Protein AF-A0A5B0C2S8-F1 (afdb_monomer_lite)

pLDDT: mean 88.07, std 8.41, range [44.91, 98.0]

Secondary structure (DSSP, 8-state):
----S---SSPPP--TT----EEE-TTSBEEEE-HHHHHHHTS-HHHHTTSBGGGG--TTS-HHHHHHHHHHHHTTPPP--HHHHHHHHHHHHHHHHT-TTS---HHHHHHH-S--THHHHHHHHHHHHHHHHHHHHHHHHHHHHHHHHHHHHHHHHHHHHHHHHHHHHHHHHHHHHHHHHHHHHHHHHHHHHHHHHHHHHHHHHHHHHHHHHHHHHHHHHHHHHHHHHHHHHHHHHHHHHHHHHHHHHHHHHHHHHHHHHHHHHHHHHHHHTGGGGHHHHHHHHHHHHHHHHHHHHHHHHHHHHHHHHHHHHHHHHHHHHHHHHHHHHHHHHHHHHHHHHHHHHHHHHHHHHHHHHHHHHHHHHT-

Sequence (367 aa):
MRLNLPVTAVEQTFGEQQRLISATDVNSHITYCNAEFAAMSGFTQAELIGSPHNLVRHPDMPPAVFELMWSYLKAGHSWMGAWAQQRLGRQLEQIVQHTPNTFSDPISALTYSDALGPAAQLEMILISEDARLKTALTRLSDLASQMAEAAADSSVLSSNTESALLEQRAETDMTAAAMTEMAASIAEVAVHVQQTAGEAHTANTLAEQGSEVAGTSREAIQLLAGTVTQINQAVGNLAGQTQEIRVAASMIQAIADQTNLLALNAAIEAARAGEQGRGFAVVADEVRALAGKTRESTQQIQGIIQNLRAAASQEQSHVAEEVSQQINNVAATVQKTAGNANAAVTRGRELESISSGLRALVERFNR

Foldseek 3Di:
DDQLDDPDPDDDDDDPPDDWDWDADLVQQTQDTDPSNCVVLVHDRVVRGRDGNCNSDHPPPDPVQVVVCSVQVNVVHHDDPPVRVVSVLVVLVVVLVVPVPFQQDQVVLVVVDPDHHSVSSVSRRVVRVVVVVVVVVVVVVVVVVVVVVVVVVVVVVVVVVVVVVVVVVVVVVVVVVVVVVVLVVLVVLLVVLVVLLVVLVVLLVVLVVLLVVLVVLLVVLVVLLVVLVVLVVVLVVLLVVLVVLLVVLVVQLVVLVVQLVVLVVQLVVLVVVPPVSVVSNVVSVVSNVVSVVSNVVSVVSNVVSVVVNVVSVVVSVVCSVVSVVVSVVSNVVSVVSNVVSVVSNVVSVVSNVVSVVSNVVSVVVVD

Radius of gyration: 85.11 Å; chains: 1; bounding box: 140×43×230 Å

Structure (mmCIF, N/CA/C/O backbon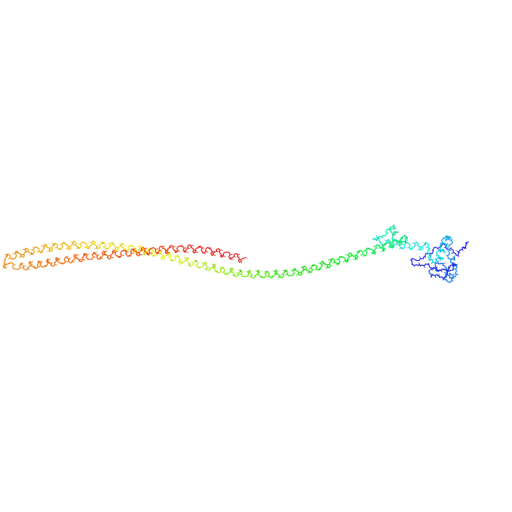e):
data_AF-A0A5B0C2S8-F1
#
_entry.id   AF-A0A5B0C2S8-F1
#
loop_
_atom_site.group_PDB
_atom_site.id
_atom_site.type_symbol
_atom_site.label_atom_id
_atom_site.label_alt_id
_atom_site.label_comp_id
_atom_site.label_asym_id
_atom_site.label_entity_id
_atom_site.label_seq_id
_atom_site.pdbx_PDB_ins_code
_atom_site.Cartn_x
_atom_site.Cartn_y
_atom_site.Cartn_z
_atom_site.occupancy
_atom_site.B_iso_or_equiv
_atom_site.auth_seq_id
_atom_site.auth_comp_id
_atom_site.auth_asym_id
_atom_site.auth_atom_id
_atom_site.pdbx_PDB_model_num
ATOM 1 N N . MET A 1 1 ? 72.442 22.105 -123.020 1.00 44.91 1 MET A N 1
ATOM 2 C CA . MET A 1 1 ? 71.388 21.510 -122.170 1.00 44.91 1 MET A CA 1
ATOM 3 C C . MET A 1 1 ? 70.605 20.548 -123.058 1.00 44.91 1 MET A C 1
ATOM 5 O O . MET A 1 1 ? 70.180 20.982 -124.120 1.00 44.91 1 MET A O 1
ATOM 9 N N . ARG A 1 2 ? 70.542 19.243 -122.742 1.00 46.91 2 ARG A N 1
ATOM 10 C CA . ARG A 1 2 ? 69.755 18.286 -123.548 1.00 46.91 2 ARG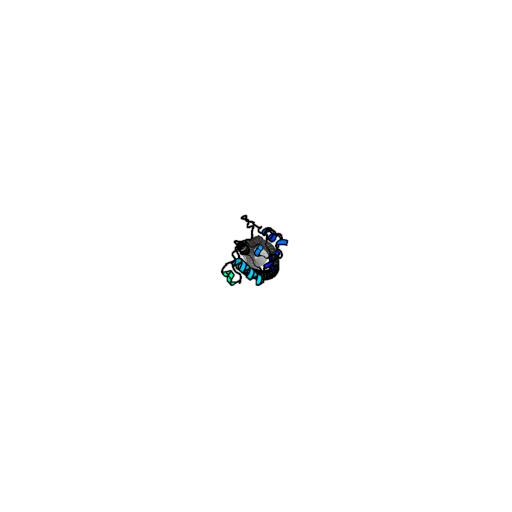 A CA 1
ATOM 11 C C . ARG A 1 2 ? 68.270 18.611 -123.350 1.00 46.91 2 ARG A C 1
ATOM 13 O O . ARG A 1 2 ? 67.818 18.666 -122.212 1.00 46.91 2 ARG A O 1
ATOM 20 N N . LEU A 1 3 ? 67.561 18.885 -124.443 1.00 45.12 3 LEU A N 1
ATOM 21 C CA . LEU A 1 3 ? 66.105 19.019 -124.466 1.00 45.12 3 LEU A CA 1
ATOM 22 C C . LEU A 1 3 ? 65.518 17.609 -124.407 1.00 45.12 3 LEU A C 1
ATOM 24 O O . LEU A 1 3 ? 65.568 16.881 -125.396 1.00 45.12 3 LEU A O 1
ATOM 28 N N . ASN A 1 4 ? 65.017 17.214 -123.240 1.00 57.50 4 ASN A N 1
ATOM 29 C CA . ASN A 1 4 ? 64.292 15.959 -123.088 1.00 57.50 4 ASN A CA 1
ATOM 30 C C . ASN A 1 4 ? 62.879 16.176 -123.647 1.00 57.50 4 ASN A C 1
ATOM 32 O O . ASN A 1 4 ? 62.027 16.765 -122.988 1.00 57.50 4 ASN A O 1
ATOM 36 N N . LEU A 1 5 ? 62.678 15.791 -124.908 1.00 56.06 5 LEU A N 1
ATOM 37 C CA . LEU A 1 5 ? 61.376 15.754 -125.572 1.00 56.06 5 LEU A CA 1
ATOM 38 C C . LEU A 1 5 ? 60.855 14.307 -125.560 1.00 56.06 5 LEU A C 1
ATOM 40 O O . LEU A 1 5 ? 61.665 13.391 -125.705 1.00 56.06 5 LEU A O 1
ATOM 44 N N . PRO A 1 6 ? 59.535 14.087 -125.448 1.00 56.56 6 PRO A N 1
ATOM 45 C CA . PRO A 1 6 ? 58.478 15.094 -125.496 1.00 56.56 6 PRO A CA 1
ATOM 46 C C . PRO A 1 6 ? 58.133 15.656 -124.109 1.00 56.56 6 PRO A C 1
ATOM 48 O O . PRO A 1 6 ? 57.807 14.915 -123.189 1.00 56.56 6 PRO A O 1
ATOM 51 N N . VAL A 1 7 ? 58.121 16.984 -123.983 1.00 61.84 7 VAL A N 1
ATOM 52 C CA . VAL A 1 7 ? 57.371 17.639 -122.905 1.00 61.84 7 VAL A CA 1
ATOM 53 C C . VAL A 1 7 ? 55.937 17.769 -123.393 1.00 61.84 7 VAL A C 1
ATOM 55 O O . VAL A 1 7 ? 55.649 18.555 -124.295 1.00 61.84 7 VAL A O 1
ATOM 58 N N . THR A 1 8 ? 55.035 16.962 -122.847 1.00 62.62 8 THR A N 1
ATOM 59 C CA . THR A 1 8 ? 53.605 17.107 -123.111 1.00 62.62 8 THR A CA 1
ATOM 60 C C . THR A 1 8 ? 53.060 18.220 -122.223 1.00 62.62 8 THR A C 1
ATOM 62 O O . THR A 1 8 ? 53.217 18.152 -121.010 1.00 62.62 8 THR A O 1
ATOM 65 N N . ALA A 1 9 ? 52.366 19.214 -122.782 1.00 62.12 9 ALA A N 1
ATOM 66 C CA . ALA A 1 9 ? 51.692 20.266 -122.003 1.00 62.12 9 ALA A CA 1
ATOM 67 C C . ALA A 1 9 ? 50.441 19.761 -121.237 1.00 62.12 9 ALA A C 1
ATOM 69 O O . ALA A 1 9 ? 49.551 20.538 -120.905 1.00 62.12 9 ALA A O 1
ATOM 70 N N . VAL A 1 10 ? 50.351 18.449 -121.002 1.00 66.50 10 VAL A N 1
ATOM 71 C CA . VAL A 1 10 ? 49.273 17.775 -120.281 1.00 66.50 10 VAL A CA 1
ATOM 72 C C . VAL A 1 10 ? 49.823 17.377 -118.919 1.00 66.50 10 VAL A C 1
ATOM 74 O O . VAL A 1 10 ? 50.754 16.577 -118.837 1.00 66.50 10 VAL A O 1
ATOM 77 N N . GLU A 1 11 ? 49.255 17.947 -117.859 1.00 72.19 11 GLU A N 1
ATOM 78 C CA . GLU A 1 11 ? 49.584 17.575 -116.486 1.00 72.19 11 GLU A CA 1
ATOM 79 C C . GLU A 1 11 ? 49.135 16.132 -116.220 1.00 72.19 11 GLU A C 1
ATOM 81 O O . GLU A 1 11 ? 47.966 15.790 -116.401 1.00 72.19 11 GLU A O 1
ATOM 86 N N . GLN A 1 12 ? 50.066 15.280 -115.786 1.00 71.44 12 GLN A N 1
ATOM 87 C CA . GLN A 1 12 ? 49.740 13.954 -115.273 1.00 71.44 12 GLN A CA 1
ATOM 88 C C . GLN A 1 12 ? 49.789 13.971 -113.749 1.00 71.44 12 GLN A C 1
ATOM 90 O O . GLN A 1 12 ? 50.836 14.193 -113.140 1.00 71.44 12 GLN A O 1
ATOM 95 N N . THR A 1 13 ? 48.644 13.708 -113.133 1.00 71.25 13 THR A N 1
ATOM 96 C CA . THR A 1 13 ? 48.517 13.572 -111.683 1.00 71.25 13 THR A CA 1
ATOM 97 C C . THR A 1 13 ? 48.633 12.109 -111.277 1.00 71.25 13 THR A C 1
ATOM 99 O O . THR A 1 13 ? 48.127 11.229 -111.970 1.00 71.25 13 THR A O 1
ATOM 102 N N . PHE A 1 14 ? 49.216 11.852 -110.113 1.00 75.38 14 PHE A N 1
ATOM 103 C CA . PHE A 1 14 ? 49.280 10.525 -109.506 1.00 75.38 14 PHE A CA 1
ATOM 104 C C . PHE A 1 14 ? 48.546 10.525 -108.164 1.00 75.38 14 PHE A C 1
ATOM 106 O O . PHE A 1 14 ? 48.438 11.553 -107.494 1.00 75.38 14 PHE A O 1
ATOM 113 N N . GLY A 1 15 ? 48.000 9.372 -107.785 1.00 73.56 15 GLY A N 1
ATOM 114 C CA . GLY A 1 15 ? 47.113 9.249 -106.631 1.00 73.56 15 GLY A CA 1
ATOM 115 C C . GLY A 1 15 ? 47.795 9.554 -105.293 1.00 73.56 15 GLY A C 1
ATOM 116 O O . GLY A 1 15 ? 49.000 9.361 -105.112 1.00 73.56 15 GLY A O 1
ATOM 117 N N . GLU A 1 16 ? 46.996 9.931 -104.293 1.00 65.69 16 GLU A N 1
ATOM 118 C CA . GLU A 1 16 ? 47.454 10.233 -102.928 1.00 65.69 16 GLU A CA 1
ATOM 119 C C . GLU A 1 16 ? 48.056 9.038 -102.163 1.00 65.69 16 GLU A C 1
ATOM 121 O O . GLU A 1 16 ? 48.476 9.180 -101.017 1.00 65.69 16 GLU A O 1
ATOM 126 N N . GLN A 1 17 ? 48.183 7.861 -102.766 1.00 71.56 17 GLN A N 1
ATOM 127 C CA . GLN A 1 17 ? 48.923 6.736 -102.181 1.00 71.56 17 GLN A CA 1
ATOM 128 C C . GLN A 1 17 ? 50.079 6.255 -103.060 1.00 71.56 17 GLN A C 1
ATOM 130 O O . GLN A 1 17 ? 50.938 5.518 -102.585 1.00 71.56 17 GLN A O 1
ATOM 135 N N . GLN A 1 18 ? 50.178 6.744 -104.298 1.00 79.88 18 GLN A N 1
ATOM 136 C CA . GLN A 1 18 ? 51.284 6.405 -105.183 1.00 79.88 18 GLN A CA 1
ATOM 137 C C . GLN A 1 18 ? 52.580 7.065 -104.689 1.00 79.88 18 GLN A C 1
ATOM 139 O O . GLN A 1 18 ? 52.600 8.204 -104.192 1.00 79.88 18 GLN A O 1
ATOM 144 N N . ARG A 1 19 ? 53.669 6.301 -104.776 1.00 76.56 19 ARG A N 1
ATOM 145 C CA . ARG A 1 19 ? 55.032 6.713 -104.434 1.00 76.56 19 ARG A CA 1
ATOM 146 C C . ARG A 1 19 ? 55.871 6.547 -105.685 1.00 76.56 19 ARG A C 1
ATOM 148 O O . ARG A 1 19 ? 55.812 5.499 -106.305 1.00 76.56 19 ARG A O 1
ATOM 155 N N . LEU A 1 20 ? 56.626 7.568 -106.061 1.00 84.44 20 LEU A N 1
ATOM 156 C CA . LEU A 1 20 ? 57.520 7.505 -107.212 1.00 84.44 20 LEU A CA 1
ATOM 157 C C . LEU A 1 20 ? 58.930 7.324 -106.661 1.00 84.44 20 LEU A C 1
ATOM 159 O O . LEU A 1 20 ? 59.451 8.228 -106.010 1.00 84.44 20 LEU A O 1
ATOM 163 N N . ILE A 1 21 ? 59.497 6.134 -106.840 1.00 85.94 21 ILE A N 1
ATOM 164 C CA . ILE A 1 21 ? 60.774 5.743 -106.247 1.00 85.94 21 ILE A CA 1
ATOM 165 C C . ILE A 1 21 ? 61.713 5.291 -107.356 1.00 85.94 21 ILE A C 1
ATOM 167 O O . ILE A 1 21 ? 61.406 4.378 -108.121 1.00 85.94 21 ILE A O 1
ATOM 171 N N . SER A 1 22 ? 62.898 5.8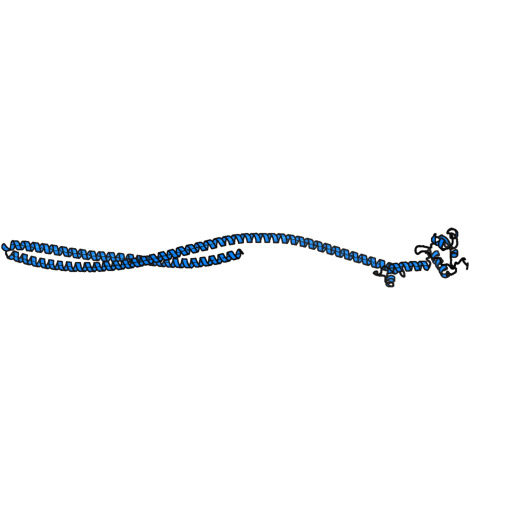89 -107.377 1.00 88.06 22 SER A N 1
ATOM 172 C CA . SER A 1 22 ? 64.034 5.431 -108.165 1.00 88.06 22 SER A CA 1
ATOM 173 C C . SER A 1 22 ? 65.291 5.414 -107.304 1.00 88.06 22 SER A C 1
ATOM 175 O O . SER A 1 22 ? 65.494 6.318 -106.495 1.00 88.06 22 SER A O 1
ATOM 177 N N . ALA A 1 23 ? 66.147 4.419 -107.502 1.00 87.12 23 ALA A N 1
ATOM 178 C CA . ALA A 1 23 ? 67.495 4.376 -106.954 1.00 87.12 23 ALA A CA 1
ATOM 179 C C . ALA A 1 23 ? 68.507 4.523 -108.090 1.00 87.12 23 ALA A C 1
ATOM 181 O O . ALA A 1 23 ? 68.276 4.046 -109.202 1.00 87.12 23 ALA A O 1
ATOM 182 N N . THR A 1 24 ? 69.627 5.177 -107.808 1.00 87.31 24 THR A N 1
ATOM 183 C CA . THR A 1 24 ? 70.704 5.416 -108.771 1.00 87.31 24 THR A CA 1
ATOM 184 C C . THR A 1 24 ? 72.054 5.048 -108.176 1.00 87.31 24 THR A C 1
ATOM 186 O O . THR A 1 24 ? 72.224 5.081 -106.958 1.00 87.31 24 THR A O 1
ATOM 189 N N . ASP A 1 25 ? 73.037 4.766 -109.025 1.00 84.50 25 ASP A N 1
ATOM 190 C CA . ASP A 1 25 ? 74.442 4.744 -108.627 1.00 84.50 25 ASP A CA 1
ATOM 191 C C . ASP A 1 25 ? 75.016 6.173 -108.466 1.00 84.50 25 ASP A C 1
ATOM 193 O O . ASP A 1 25 ? 74.378 7.179 -108.793 1.00 84.50 25 ASP A O 1
ATOM 197 N N . VAL A 1 26 ? 76.252 6.278 -107.967 1.00 82.31 26 VAL A N 1
ATOM 198 C CA . VAL A 1 26 ? 76.955 7.567 -107.775 1.00 82.31 26 VAL A CA 1
ATOM 199 C C . VAL A 1 26 ? 77.298 8.288 -109.089 1.00 82.31 26 VAL A C 1
ATOM 201 O O . VAL A 1 26 ? 77.636 9.476 -109.072 1.00 82.31 26 VAL A O 1
ATOM 204 N N . ASN A 1 27 ? 77.194 7.581 -110.219 1.00 82.56 27 ASN A N 1
ATOM 205 C CA . ASN A 1 27 ? 77.466 8.059 -111.572 1.00 82.56 27 ASN A CA 1
ATOM 206 C C . ASN A 1 27 ? 76.188 8.451 -112.329 1.00 82.56 27 ASN A C 1
ATOM 208 O O . ASN A 1 27 ? 76.258 8.750 -113.520 1.00 82.56 27 ASN A O 1
ATOM 212 N N . SER A 1 28 ? 75.047 8.522 -111.637 1.00 82.88 28 SER A N 1
ATOM 213 C CA . SER A 1 28 ? 73.741 8.922 -112.164 1.00 82.88 28 SER A CA 1
ATOM 214 C C . SER A 1 28 ? 72.936 7.845 -112.893 1.00 82.88 28 SER A C 1
ATOM 216 O O . SER A 1 28 ? 71.852 8.161 -113.373 1.00 82.88 28 SER A O 1
ATOM 218 N N . HIS A 1 29 ? 73.368 6.586 -112.952 1.00 88.00 29 HIS A N 1
ATOM 219 C CA . HIS A 1 29 ? 72.601 5.530 -113.626 1.00 88.00 29 HIS A CA 1
ATOM 220 C C . HIS A 1 29 ? 71.532 4.946 -112.706 1.00 88.00 29 HIS A C 1
ATOM 222 O O . HIS A 1 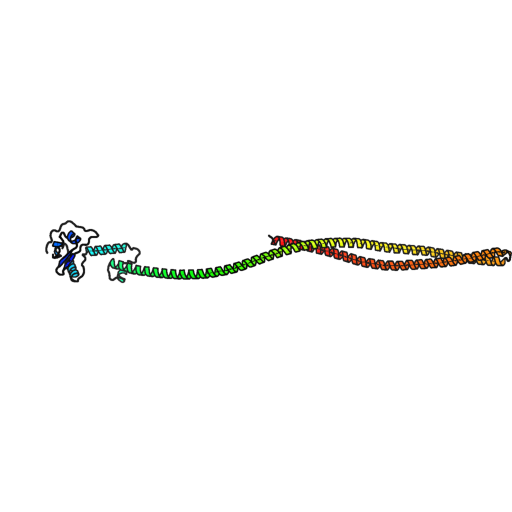29 ? 71.824 4.571 -111.573 1.00 88.00 29 HIS A O 1
ATOM 228 N N . ILE A 1 30 ? 70.291 4.858 -113.188 1.00 87.75 30 ILE A N 1
ATOM 229 C CA . ILE A 1 30 ? 69.170 4.288 -112.432 1.00 87.75 30 ILE A CA 1
ATOM 230 C C . ILE A 1 30 ? 69.398 2.782 -112.266 1.00 87.75 30 ILE A C 1
ATOM 232 O O . ILE A 1 30 ? 69.497 2.045 -113.241 1.00 87.75 30 ILE A O 1
ATOM 236 N N . THR A 1 31 ? 69.473 2.309 -111.027 1.00 89.06 31 THR A N 1
ATOM 237 C CA . THR A 1 31 ? 69.643 0.889 -110.681 1.00 89.06 31 THR A CA 1
ATOM 238 C C . THR A 1 31 ? 68.313 0.217 -110.352 1.00 89.06 31 THR A C 1
ATOM 240 O O . THR A 1 31 ? 68.176 -0.994 -110.509 1.00 89.06 31 THR A O 1
ATOM 243 N N . TYR A 1 32 ? 67.317 0.997 -109.927 1.00 90.12 32 TYR A N 1
ATOM 244 C CA . TYR A 1 32 ? 65.973 0.525 -109.611 1.00 90.12 32 TYR A CA 1
ATOM 245 C C . TYR A 1 32 ? 64.945 1.634 -109.840 1.00 90.12 32 TYR A C 1
ATOM 247 O O . TYR A 1 32 ? 65.217 2.801 -109.572 1.00 90.12 32 TYR A O 1
ATOM 255 N N . CYS A 1 33 ? 63.742 1.272 -110.273 1.00 88.88 33 CYS A N 1
ATOM 256 C CA . CYS A 1 33 ? 62.557 2.117 -110.167 1.00 88.88 33 CYS A CA 1
ATOM 257 C C . CYS A 1 33 ? 61.325 1.246 -109.905 1.00 88.88 33 CYS A C 1
ATOM 259 O O . CYS A 1 33 ? 61.286 0.090 -110.338 1.00 88.88 33 CYS A O 1
ATOM 261 N N . ASN A 1 34 ? 60.342 1.774 -109.171 1.00 89.75 34 ASN A N 1
ATOM 262 C CA . ASN A 1 34 ? 59.072 1.081 -108.963 1.00 89.75 34 ASN A CA 1
ATOM 263 C C . ASN A 1 34 ? 58.111 1.286 -110.147 1.00 89.75 34 ASN A C 1
ATOM 265 O O . ASN A 1 34 ? 58.298 2.181 -110.975 1.00 89.75 34 ASN A O 1
ATOM 269 N N . ALA A 1 35 ? 57.077 0.445 -110.232 1.00 85.00 35 ALA A N 1
ATOM 270 C CA . ALA A 1 35 ? 56.137 0.433 -111.355 1.00 85.00 35 ALA A CA 1
ATOM 271 C C . ALA A 1 35 ? 55.433 1.787 -111.545 1.00 85.00 35 ALA A C 1
ATOM 273 O O . ALA A 1 35 ? 55.225 2.228 -112.672 1.00 85.00 35 ALA A O 1
ATOM 274 N N . GLU A 1 36 ? 55.126 2.475 -110.447 1.00 85.75 36 GLU A N 1
ATOM 275 C CA . GLU A 1 36 ? 54.512 3.799 -110.451 1.00 85.75 36 GLU A CA 1
ATOM 276 C C . GLU A 1 36 ? 55.451 4.867 -111.029 1.00 85.75 36 GLU A C 1
ATOM 278 O O . GLU A 1 36 ? 55.004 5.713 -111.801 1.00 85.75 36 GLU A O 1
ATOM 283 N N . PHE A 1 37 ? 56.752 4.822 -110.707 1.00 85.62 37 PHE A N 1
ATOM 284 C CA . PHE A 1 37 ? 57.746 5.731 -111.288 1.00 85.62 37 PHE A CA 1
ATOM 285 C C . PHE A 1 37 ? 57.901 5.499 -112.789 1.00 85.62 37 PHE A C 1
ATOM 287 O O . PHE A 1 37 ? 57.880 6.461 -113.553 1.00 85.62 37 PHE A O 1
ATOM 294 N N . ALA A 1 38 ? 58.002 4.237 -113.217 1.00 84.44 38 ALA A N 1
ATOM 295 C CA . ALA A 1 38 ? 58.078 3.897 -114.635 1.00 84.44 38 ALA A CA 1
ATOM 296 C C . ALA A 1 38 ? 56.839 4.412 -115.389 1.00 84.44 38 ALA A C 1
ATOM 298 O O . ALA A 1 38 ? 56.974 5.183 -116.339 1.00 84.44 38 ALA A O 1
ATOM 299 N N . ALA A 1 39 ? 55.638 4.109 -114.881 1.00 82.75 39 ALA A N 1
ATOM 300 C CA . ALA A 1 39 ? 54.374 4.550 -115.467 1.00 82.75 39 ALA A CA 1
ATOM 301 C C . ALA A 1 39 ? 54.272 6.080 -115.597 1.00 82.75 39 ALA A C 1
ATOM 303 O O . ALA A 1 39 ? 53.884 6.574 -116.652 1.00 82.75 39 ALA A O 1
ATOM 304 N N . MET A 1 40 ? 54.665 6.827 -114.559 1.00 82.00 40 MET A N 1
ATOM 305 C CA . MET A 1 40 ? 54.621 8.296 -114.571 1.00 82.00 40 MET A CA 1
ATOM 306 C C . MET A 1 40 ? 55.716 8.935 -115.424 1.00 82.00 40 MET A C 1
ATOM 308 O O . MET A 1 40 ? 55.530 10.026 -115.953 1.00 82.00 40 MET A O 1
ATOM 312 N N . SER A 1 41 ? 56.872 8.283 -115.549 1.00 79.44 41 SER A N 1
ATOM 313 C CA . SER A 1 41 ? 57.977 8.790 -116.367 1.00 79.44 41 SER A CA 1
ATOM 314 C C . SER A 1 41 ? 57.724 8.659 -117.872 1.00 79.44 41 SER A C 1
ATOM 316 O O . SER A 1 41 ? 58.418 9.301 -118.657 1.00 79.44 41 SER A O 1
ATOM 318 N N . GLY A 1 42 ? 56.757 7.825 -118.277 1.00 78.94 42 GLY A N 1
ATOM 319 C CA . GLY A 1 42 ? 56.484 7.505 -119.678 1.00 78.94 42 GLY A CA 1
ATOM 320 C C . GLY A 1 42 ? 57.462 6.501 -120.305 1.00 78.94 42 GLY A C 1
ATOM 321 O O . GLY A 1 42 ? 57.349 6.228 -121.497 1.00 78.94 42 GLY A O 1
ATOM 322 N N . PHE A 1 43 ? 58.389 5.939 -119.521 1.00 82.50 43 PHE A N 1
ATOM 323 C CA . PHE A 1 43 ? 59.360 4.932 -119.951 1.00 82.50 43 PHE A CA 1
ATOM 324 C C . PHE A 1 43 ? 59.070 3.573 -119.316 1.00 82.50 43 PHE A C 1
ATOM 326 O O . PHE A 1 43 ? 58.589 3.472 -118.185 1.00 82.50 43 PHE A O 1
ATOM 333 N N . THR A 1 44 ? 59.420 2.497 -120.015 1.00 84.50 44 THR A N 1
ATOM 334 C CA . THR A 1 44 ? 59.388 1.161 -119.419 1.00 84.50 44 THR A CA 1
ATOM 335 C C . THR A 1 44 ? 60.530 0.995 -118.413 1.00 84.50 44 THR A C 1
ATOM 337 O O . THR A 1 44 ? 61.595 1.604 -118.529 1.00 84.50 44 THR A O 1
ATOM 340 N N . GLN A 1 45 ? 60.346 0.122 -117.419 1.00 82.81 45 GLN A N 1
ATOM 341 C CA . GLN A 1 45 ? 61.380 -0.158 -116.416 1.00 82.81 45 GLN A CA 1
ATOM 342 C C . GLN A 1 45 ? 62.710 -0.607 -117.056 1.00 82.81 45 GLN A C 1
ATOM 344 O O . GLN A 1 45 ? 63.778 -0.242 -116.571 1.00 82.81 45 GLN A O 1
ATOM 349 N N . ALA A 1 46 ? 62.651 -1.350 -118.167 1.00 83.75 46 ALA A N 1
ATOM 350 C CA . ALA A 1 46 ? 63.827 -1.808 -118.904 1.00 83.75 46 ALA A CA 1
ATOM 351 C C . ALA A 1 46 ? 64.606 -0.668 -119.588 1.00 83.75 46 ALA A C 1
ATOM 353 O O . ALA A 1 46 ? 65.819 -0.772 -119.730 1.00 83.75 46 ALA A O 1
ATOM 354 N N . GLU A 1 47 ? 63.935 0.416 -119.989 1.00 82.19 47 GLU A N 1
ATOM 355 C CA . GLU A 1 47 ? 64.571 1.598 -120.594 1.00 82.19 47 GLU A CA 1
ATOM 356 C C . GLU A 1 47 ? 65.185 2.528 -119.542 1.00 82.19 47 GLU A C 1
ATOM 358 O O . GLU A 1 47 ? 66.175 3.214 -119.803 1.00 82.19 47 GLU A O 1
ATOM 363 N N . LEU A 1 48 ? 64.601 2.555 -118.342 1.00 84.06 48 LEU A N 1
ATOM 364 C CA . LEU A 1 48 ? 65.098 3.363 -117.232 1.00 84.06 48 LEU A CA 1
ATOM 365 C C . LEU A 1 48 ? 66.329 2.740 -116.578 1.00 84.06 48 LEU A C 1
ATOM 367 O O . LEU A 1 48 ? 67.278 3.462 -116.281 1.00 84.06 48 LEU A O 1
ATOM 371 N N . ILE A 1 49 ? 66.335 1.424 -116.347 1.00 87.31 49 ILE A N 1
ATOM 372 C CA . ILE A 1 49 ? 67.453 0.747 -115.678 1.00 87.31 49 ILE A CA 1
ATOM 373 C C . ILE A 1 49 ? 68.727 0.856 -116.529 1.00 87.31 49 ILE A C 1
ATOM 375 O O . ILE A 1 49 ? 68.746 0.513 -117.706 1.00 87.31 49 ILE A O 1
ATOM 379 N N . GLY A 1 50 ? 69.812 1.329 -115.917 1.00 83.94 50 GLY A N 1
ATOM 380 C CA . GLY A 1 50 ? 71.098 1.569 -116.571 1.00 83.94 50 GLY A CA 1
ATOM 381 C C . GLY A 1 50 ? 71.177 2.888 -117.344 1.00 83.94 50 GLY A C 1
ATOM 382 O O . GLY A 1 50 ? 72.263 3.250 -117.788 1.00 83.94 50 GLY A O 1
ATOM 383 N N . SER A 1 51 ? 70.079 3.638 -117.471 1.00 86.62 51 SER A N 1
ATOM 384 C CA . SER A 1 51 ? 70.069 4.965 -118.092 1.00 86.62 51 SER A CA 1
ATOM 385 C C . SER A 1 51 ? 70.425 6.064 -117.082 1.00 86.62 51 SER A C 1
ATOM 387 O O . SER A 1 51 ? 70.110 5.942 -115.894 1.00 86.62 51 SER A O 1
ATOM 389 N N . PRO A 1 52 ? 71.058 7.172 -117.517 1.00 85.00 52 PRO A N 1
ATOM 390 C CA . PRO A 1 52 ? 71.325 8.300 -116.636 1.00 85.00 52 PRO A CA 1
ATOM 391 C C . PRO A 1 52 ? 70.009 8.959 -116.200 1.00 85.00 52 PRO A C 1
ATOM 393 O O . PRO A 1 52 ? 69.164 9.280 -117.033 1.00 85.00 52 PRO A O 1
ATOM 396 N N . HIS A 1 53 ? 69.858 9.263 -114.912 1.00 84.75 53 HIS A N 1
ATOM 397 C CA . HIS A 1 53 ? 68.652 9.850 -114.312 1.00 84.75 53 HIS A CA 1
ATOM 398 C C . HIS A 1 53 ? 68.276 11.209 -114.923 1.00 84.75 53 HIS A C 1
ATOM 400 O O . HIS A 1 53 ? 67.134 11.656 -114.847 1.00 84.75 53 HIS A O 1
ATOM 406 N N . ASN A 1 54 ? 69.215 11.886 -115.584 1.00 81.69 54 ASN A N 1
ATOM 407 C CA . ASN A 1 54 ? 68.904 13.083 -116.360 1.00 81.69 54 ASN A CA 1
ATOM 408 C C . ASN A 1 54 ? 67.903 12.821 -117.510 1.00 81.69 54 ASN A C 1
ATOM 410 O O . ASN A 1 54 ? 67.354 13.780 -118.036 1.00 81.69 54 ASN A O 1
ATOM 414 N N . LEU A 1 55 ? 67.645 11.562 -117.894 1.00 82.81 55 LEU A N 1
ATOM 415 C CA . LEU A 1 55 ? 66.636 11.182 -118.892 1.00 82.81 55 LEU A CA 1
ATOM 416 C C . LEU A 1 55 ? 65.219 11.639 -118.506 1.00 82.81 55 LEU A C 1
ATOM 418 O O . LEU A 1 55 ? 64.480 12.123 -119.354 1.00 82.81 55 LEU A O 1
ATOM 422 N N . VAL A 1 56 ? 64.868 11.548 -117.221 1.00 79.50 56 VAL A N 1
ATOM 423 C CA . VAL A 1 56 ? 63.531 11.880 -116.687 1.00 79.50 56 VAL A CA 1
ATOM 424 C C . VAL A 1 56 ? 63.444 13.308 -116.134 1.00 79.50 56 VAL A C 1
ATOM 426 O O . VAL A 1 56 ? 62.487 13.683 -115.460 1.00 79.50 56 VAL A O 1
ATOM 429 N N . ARG A 1 57 ? 64.466 14.134 -116.389 1.00 78.56 57 ARG A N 1
ATOM 430 C CA . ARG A 1 57 ? 64.505 15.524 -115.930 1.00 78.56 57 ARG A CA 1
ATOM 431 C C . ARG A 1 57 ? 63.644 16.410 -116.832 1.00 78.56 57 ARG A C 1
ATOM 433 O O . ARG A 1 57 ? 63.908 16.512 -118.030 1.00 78.56 57 ARG A O 1
ATOM 440 N N . HIS A 1 58 ? 62.692 17.125 -116.237 1.00 73.94 58 HIS A N 1
ATOM 441 C CA . HIS A 1 58 ? 61.909 18.147 -116.933 1.00 73.94 58 HIS A CA 1
ATOM 442 C C . HIS A 1 58 ? 62.773 19.385 -117.272 1.00 73.94 58 HIS A C 1
ATOM 444 O O . HIS A 1 58 ? 63.544 19.819 -116.409 1.00 73.94 58 HIS A O 1
ATOM 450 N N . PRO A 1 59 ? 62.659 19.991 -118.473 1.00 73.12 59 PRO A N 1
ATOM 451 C CA . PRO A 1 59 ? 63.436 21.178 -118.860 1.00 73.12 59 PRO A CA 1
ATOM 452 C C . PRO A 1 59 ? 63.277 22.380 -117.920 1.00 73.12 59 PRO A C 1
ATOM 454 O O . PRO A 1 59 ? 64.256 23.077 -117.665 1.00 73.12 59 PRO A O 1
ATOM 457 N N . ASP A 1 60 ? 62.085 22.556 -117.342 1.00 76.56 60 ASP A N 1
ATOM 458 C CA . ASP A 1 60 ? 61.798 23.639 -116.386 1.00 76.56 60 ASP A CA 1
ATOM 459 C C . ASP A 1 60 ? 62.364 23.381 -114.978 1.00 76.56 60 ASP A C 1
ATOM 461 O O . ASP A 1 60 ? 62.258 24.237 -114.102 1.00 76.56 60 ASP A O 1
ATOM 465 N N . MET A 1 61 ? 62.979 22.216 -114.727 1.00 75.50 61 MET A N 1
ATOM 466 C CA . MET A 1 61 ? 63.620 21.935 -113.443 1.00 75.50 61 MET A CA 1
ATOM 467 C C . MET A 1 61 ? 64.887 22.795 -113.284 1.00 75.50 61 MET A C 1
ATOM 469 O O . MET A 1 61 ? 65.867 22.582 -114.022 1.00 75.50 61 MET A O 1
ATOM 473 N N . PRO A 1 62 ? 64.938 23.697 -112.283 1.00 82.31 62 PRO A N 1
ATOM 474 C CA . PRO A 1 62 ? 66.087 24.565 -112.073 1.00 82.31 62 PRO A CA 1
ATOM 475 C C . PRO A 1 62 ? 67.379 23.753 -111.881 1.00 82.31 62 PRO A C 1
ATOM 477 O O . PRO A 1 62 ? 67.378 22.788 -111.110 1.00 82.31 62 PRO A O 1
ATOM 480 N N . PRO A 1 63 ? 68.502 24.127 -112.527 1.00 79.69 63 PRO A N 1
ATOM 481 C CA . PRO A 1 63 ? 69.780 23.426 -112.375 1.00 79.69 63 PRO A CA 1
ATOM 482 C C . PRO A 1 63 ? 70.235 23.244 -110.923 1.00 79.69 63 PRO A C 1
ATOM 484 O O . PRO A 1 63 ? 70.684 22.156 -110.573 1.00 79.69 63 PRO A O 1
ATOM 487 N N . ALA A 1 64 ? 70.013 24.245 -110.068 1.00 82.44 64 ALA A N 1
ATOM 488 C CA . ALA A 1 64 ? 70.395 24.203 -108.657 1.00 82.44 64 ALA A CA 1
ATOM 489 C C . ALA A 1 64 ? 69.693 23.087 -107.854 1.00 82.44 64 ALA A C 1
ATOM 491 O O . ALA A 1 64 ? 70.310 22.474 -106.988 1.00 82.44 64 ALA A O 1
ATOM 492 N N . VAL A 1 65 ? 68.423 22.774 -108.151 1.00 80.75 65 VAL A N 1
ATOM 493 C CA . VAL A 1 65 ? 67.682 21.692 -107.465 1.00 80.75 65 VAL A CA 1
ATOM 494 C C . VAL A 1 65 ? 68.272 20.330 -107.821 1.00 80.75 65 VAL A C 1
ATOM 496 O O . VAL A 1 65 ? 68.389 19.449 -106.972 1.00 80.75 65 VAL A O 1
ATOM 499 N N . PHE A 1 66 ? 68.677 20.171 -109.079 1.00 79.88 66 PHE A N 1
ATOM 500 C CA . PHE A 1 66 ? 69.292 18.944 -109.566 1.00 79.88 66 PHE A CA 1
ATOM 501 C C . PHE A 1 66 ? 70.702 18.747 -108.989 1.00 79.88 66 PHE A C 1
ATOM 503 O O . PHE A 1 66 ? 71.062 17.634 -108.617 1.00 79.88 66 PHE A O 1
ATOM 510 N N . GLU A 1 67 ? 71.486 19.820 -108.860 1.00 83.25 67 GLU A N 1
ATOM 511 C CA . GLU A 1 67 ? 72.786 19.785 -108.173 1.00 83.25 67 GLU A CA 1
ATOM 512 C C . GLU A 1 67 ? 72.641 19.434 -106.686 1.00 83.25 67 GLU A C 1
ATOM 514 O O . GLU A 1 67 ? 73.371 18.576 -106.187 1.00 83.25 67 GLU A O 1
ATOM 519 N N . LEU A 1 68 ? 71.657 20.028 -106.000 1.00 83.31 68 LEU A N 1
ATOM 520 C CA . LEU A 1 68 ? 71.346 19.728 -104.600 1.00 83.31 68 LEU A CA 1
ATOM 521 C C . LEU A 1 68 ? 70.906 18.270 -104.401 1.00 83.31 68 LEU A C 1
ATOM 523 O O . LEU A 1 68 ? 71.298 17.626 -103.434 1.00 83.31 68 LEU A O 1
ATOM 527 N N . MET A 1 69 ? 70.115 17.721 -105.323 1.00 85.56 69 MET A N 1
ATOM 528 C CA . MET A 1 69 ? 69.755 16.304 -105.290 1.00 85.56 69 MET A CA 1
ATOM 529 C C . MET A 1 69 ? 70.998 15.413 -105.315 1.00 85.56 69 MET A C 1
ATOM 531 O O . MET A 1 69 ? 71.142 14.521 -104.479 1.00 85.56 69 MET A O 1
ATOM 535 N N . TRP A 1 70 ? 71.922 15.669 -106.245 1.00 84.75 70 TRP A N 1
ATOM 536 C CA . TRP A 1 70 ? 73.139 14.868 -106.364 1.00 84.75 70 TRP A CA 1
ATOM 537 C C . TRP A 1 70 ? 74.094 15.038 -105.188 1.00 84.75 70 TRP A C 1
ATOM 539 O O . TRP A 1 70 ? 74.789 14.075 -104.862 1.00 84.75 70 TRP A O 1
ATOM 549 N N . SER A 1 71 ? 74.136 16.204 -104.535 1.00 85.00 71 SER A N 1
ATOM 550 C CA . SER A 1 71 ? 74.940 16.367 -103.320 1.00 85.00 71 SER A CA 1
ATOM 551 C C . SER A 1 71 ? 74.413 15.498 -102.171 1.00 85.00 71 SER A C 1
ATOM 553 O O . SER A 1 71 ? 75.212 14.825 -101.522 1.00 85.00 71 SER A O 1
ATOM 555 N N . TYR A 1 72 ? 73.088 15.411 -101.990 1.00 84.75 72 TYR A N 1
ATOM 556 C CA . TYR A 1 72 ? 72.451 14.521 -101.008 1.00 84.75 72 TYR A CA 1
ATOM 557 C C . TYR A 1 72 ? 72.678 13.038 -101.323 1.00 84.75 72 TYR A C 1
ATOM 559 O O . TYR A 1 72 ? 73.119 12.283 -100.455 1.00 84.75 72 TYR A O 1
ATOM 567 N N . LEU A 1 73 ? 72.430 12.627 -102.573 1.00 85.06 73 LEU A N 1
ATOM 568 C CA . LEU A 1 73 ? 72.579 11.228 -102.991 1.00 85.06 73 LEU A CA 1
ATOM 569 C C . LEU A 1 73 ? 74.035 10.747 -102.875 1.00 85.06 73 LEU A C 1
ATOM 571 O O . LEU A 1 73 ? 74.280 9.635 -102.412 1.00 85.06 73 LEU A O 1
ATOM 575 N N . LYS A 1 74 ? 75.020 11.588 -103.230 1.00 85.38 74 LYS A N 1
ATOM 576 C CA . LYS A 1 74 ? 76.452 11.258 -103.085 1.00 85.38 74 LYS A CA 1
ATOM 577 C C . LYS A 1 74 ? 76.918 11.204 -101.629 1.00 85.38 74 LYS A C 1
ATOM 579 O O . LYS A 1 74 ? 77.880 10.499 -101.344 1.00 85.38 74 LYS A O 1
ATOM 584 N N . ALA A 1 75 ? 76.239 11.905 -100.722 1.00 84.25 75 ALA A N 1
ATOM 585 C CA . ALA A 1 75 ? 76.468 11.807 -99.281 1.00 84.25 75 ALA A CA 1
ATOM 586 C C . ALA A 1 75 ? 75.825 10.553 -98.648 1.00 84.25 75 ALA A C 1
ATOM 588 O O . ALA A 1 75 ? 75.947 10.347 -97.444 1.00 84.25 75 ALA A O 1
ATOM 589 N N . GLY A 1 76 ? 75.149 9.706 -99.437 1.00 81.06 76 GLY A N 1
ATOM 590 C CA . GLY A 1 76 ? 74.477 8.496 -98.954 1.00 81.06 76 GLY A CA 1
ATOM 591 C C . GLY A 1 76 ? 73.090 8.749 -98.358 1.00 81.06 76 GLY A C 1
ATOM 592 O O . GLY A 1 76 ? 72.488 7.834 -97.798 1.00 81.06 76 GLY A O 1
ATOM 593 N N . HIS A 1 77 ? 72.561 9.969 -98.483 1.00 82.50 77 HIS A N 1
ATOM 594 C CA . HIS A 1 77 ? 71.219 10.308 -98.027 1.00 82.50 77 HIS A CA 1
ATOM 595 C C . HIS A 1 77 ? 70.192 10.107 -99.141 1.00 82.50 77 HIS A C 1
ATOM 597 O O . HIS A 1 77 ? 70.454 10.355 -100.316 1.00 82.50 77 HIS A O 1
ATOM 603 N N . SER A 1 78 ? 68.982 9.696 -98.761 1.00 82.31 78 SER A N 1
ATOM 604 C CA . SER A 1 78 ? 67.848 9.694 -99.686 1.00 82.31 78 SER A CA 1
ATOM 605 C C . SER A 1 78 ? 67.430 11.129 -99.981 1.00 82.31 78 SER A C 1
ATOM 607 O O . SER A 1 78 ? 67.251 11.929 -99.063 1.00 82.31 78 SER A O 1
ATOM 609 N N . TRP A 1 79 ? 67.249 11.455 -101.257 1.00 81.12 79 TRP A N 1
ATOM 610 C CA . TRP A 1 79 ? 66.713 12.749 -101.651 1.00 81.12 79 TRP A CA 1
ATOM 611 C C . TRP A 1 79 ? 65.200 12.668 -101.834 1.00 81.12 79 TRP A C 1
ATOM 613 O O . TRP A 1 79 ? 64.688 11.786 -102.522 1.00 81.12 79 TRP A O 1
ATOM 623 N N . MET A 1 80 ? 64.488 13.627 -101.252 1.00 79.06 80 MET A N 1
ATOM 624 C CA . MET A 1 80 ? 63.082 13.869 -101.541 1.00 79.06 80 MET A CA 1
ATOM 625 C C . MET A 1 80 ? 62.955 15.193 -102.277 1.00 79.06 80 MET A C 1
ATOM 627 O O . MET A 1 80 ? 63.460 16.219 -101.827 1.00 79.06 80 MET A O 1
ATOM 631 N N . GLY A 1 81 ? 62.241 15.177 -103.400 1.00 75.81 81 GLY A N 1
ATOM 632 C CA . GLY A 1 81 ? 61.906 16.407 -104.103 1.00 75.81 81 GLY A CA 1
ATOM 633 C C . GLY A 1 81 ? 61.048 17.334 -103.246 1.00 75.81 81 GLY A C 1
ATOM 634 O O . GLY A 1 81 ? 60.304 16.884 -102.373 1.00 75.81 81 GLY A O 1
ATOM 635 N N . ALA A 1 82 ? 61.102 18.633 -103.546 1.00 73.81 82 ALA A N 1
ATOM 636 C CA . ALA A 1 82 ? 60.366 19.665 -102.814 1.00 73.81 82 ALA A CA 1
ATOM 637 C C . ALA A 1 82 ? 58.867 19.342 -102.660 1.00 73.81 82 ALA A C 1
ATOM 639 O O . ALA A 1 82 ? 58.295 19.585 -101.603 1.00 73.81 82 ALA A O 1
ATOM 640 N N . TRP A 1 83 ? 58.243 18.723 -103.669 1.00 71.38 83 TRP A N 1
ATOM 641 C CA . TRP A 1 83 ? 56.842 18.294 -103.602 1.00 71.38 83 TRP A CA 1
ATOM 642 C C . TRP A 1 83 ? 56.602 17.170 -102.584 1.00 71.38 83 TRP A C 1
ATOM 644 O O . TRP A 1 83 ? 55.641 17.224 -101.822 1.00 71.38 83 TRP A O 1
ATOM 654 N N . ALA A 1 84 ? 57.484 16.167 -102.522 1.00 74.25 84 ALA A N 1
ATOM 655 C CA . ALA A 1 84 ? 57.382 15.085 -101.544 1.00 74.25 84 ALA A CA 1
ATOM 656 C C . ALA A 1 84 ? 57.621 15.602 -100.114 1.00 74.25 84 ALA A C 1
ATOM 658 O O . ALA A 1 84 ? 56.907 15.204 -99.195 1.00 74.25 84 ALA A O 1
ATOM 659 N N . GLN A 1 85 ? 58.553 16.547 -99.941 1.00 75.00 85 GLN A N 1
ATOM 660 C CA . GLN A 1 85 ? 58.805 17.206 -98.658 1.00 75.00 85 GLN A CA 1
ATOM 661 C C . GLN A 1 85 ? 57.630 18.096 -98.223 1.00 75.00 85 GLN A C 1
ATOM 663 O O . GLN A 1 85 ? 57.202 18.024 -97.074 1.00 75.00 85 GLN A O 1
ATOM 668 N N . GLN A 1 86 ? 57.048 18.878 -99.140 1.00 77.44 86 GLN A N 1
ATOM 669 C CA . GLN A 1 86 ? 55.829 19.655 -98.880 1.00 77.44 86 GLN A CA 1
ATOM 670 C C . GLN A 1 86 ? 54.645 18.752 -98.537 1.00 77.44 86 GLN A C 1
ATOM 672 O O . GLN A 1 86 ? 53.867 19.065 -97.642 1.00 77.44 86 GLN A O 1
ATOM 677 N N . ARG A 1 87 ? 54.511 17.617 -99.225 1.00 79.81 87 ARG A N 1
ATOM 678 C CA . ARG A 1 87 ? 53.456 16.642 -98.963 1.00 79.81 87 ARG A CA 1
ATOM 679 C C . ARG A 1 87 ? 53.601 15.993 -97.588 1.00 79.81 87 ARG A C 1
ATOM 681 O O . ARG A 1 87 ? 52.612 15.929 -96.870 1.00 79.81 87 ARG A O 1
ATOM 688 N N . LEU A 1 88 ? 54.803 15.556 -97.206 1.00 80.62 88 LEU A N 1
ATOM 689 C CA . LEU A 1 88 ? 55.065 15.021 -95.865 1.00 80.62 88 LEU A CA 1
ATOM 690 C C . LEU A 1 88 ? 54.820 16.086 -94.787 1.00 80.62 88 LEU A C 1
ATOM 692 O O . LEU A 1 88 ? 54.166 15.802 -93.789 1.00 80.62 88 LEU A O 1
ATOM 696 N N . GLY A 1 89 ? 55.271 17.322 -95.022 1.00 82.12 89 GLY A N 1
ATOM 697 C CA . GLY A 1 89 ? 54.994 18.461 -94.146 1.00 82.12 89 GLY A CA 1
ATOM 698 C C . GLY A 1 89 ? 53.495 18.687 -93.947 1.00 82.12 89 GLY A C 1
ATOM 699 O O . GLY A 1 89 ? 53.051 18.760 -92.808 1.00 82.12 89 GLY A O 1
ATOM 700 N N . ARG A 1 90 ? 52.704 18.685 -95.032 1.00 82.75 90 ARG A N 1
ATOM 701 C CA . ARG A 1 90 ? 51.234 18.782 -94.968 1.00 82.75 90 ARG A CA 1
ATOM 702 C C . ARG A 1 90 ? 50.594 17.612 -94.225 1.00 82.75 90 ARG A C 1
ATOM 704 O O . ARG A 1 90 ? 49.637 17.826 -93.496 1.00 82.75 90 ARG A O 1
ATOM 711 N N . GLN A 1 91 ? 51.093 16.387 -94.392 1.00 83.56 91 GLN A N 1
ATOM 712 C CA . GLN A 1 91 ? 50.568 15.222 -93.668 1.00 83.56 91 GLN A CA 1
ATOM 713 C C . GLN A 1 91 ? 50.831 15.320 -92.162 1.00 83.56 91 GLN A C 1
ATOM 715 O O . GLN A 1 91 ? 49.938 15.054 -91.365 1.00 83.56 91 GLN A O 1
ATOM 720 N N . LEU A 1 92 ? 52.035 15.734 -91.766 1.00 86.25 92 LEU A N 1
ATOM 721 C CA . LEU A 1 92 ? 52.361 15.965 -90.360 1.00 86.25 92 LEU A CA 1
ATOM 722 C C . LEU A 1 92 ? 51.553 17.132 -89.785 1.00 86.25 92 LEU A C 1
ATOM 724 O O . LEU A 1 92 ? 51.033 17.031 -88.681 1.00 86.25 92 LEU A O 1
ATOM 728 N N . GLU A 1 93 ? 51.385 18.207 -90.553 1.00 85.44 93 GLU A N 1
ATOM 729 C CA . GLU A 1 93 ? 50.551 19.348 -90.174 1.00 85.44 93 GLU A CA 1
ATOM 730 C C . GLU A 1 93 ? 49.088 18.934 -89.977 1.00 85.44 93 GLU A C 1
ATOM 732 O O . GLU A 1 93 ? 48.476 19.303 -88.978 1.00 85.44 93 GLU A O 1
ATOM 737 N N . GLN A 1 94 ? 48.548 18.093 -90.863 1.00 85.31 94 GLN A N 1
ATOM 738 C CA . GLN A 1 94 ? 47.223 17.501 -90.687 1.00 85.31 94 GLN A CA 1
ATOM 739 C C . GLN A 1 94 ? 47.142 16.686 -89.394 1.00 85.31 94 GLN A C 1
ATOM 741 O O . GLN A 1 94 ? 46.180 16.851 -88.652 1.00 85.31 94 GLN A O 1
ATOM 746 N N . ILE A 1 95 ? 48.129 15.839 -89.087 1.00 85.12 95 ILE A N 1
ATOM 747 C CA . ILE A 1 95 ? 48.130 15.040 -87.849 1.00 85.12 95 ILE A CA 1
ATOM 748 C C . ILE A 1 95 ? 48.110 15.948 -86.615 1.00 85.12 95 ILE A C 1
ATOM 750 O O . ILE A 1 95 ? 47.274 15.749 -85.738 1.00 85.12 95 ILE A O 1
ATOM 754 N N . VAL A 1 96 ? 48.961 16.977 -86.584 1.00 85.44 96 VAL A N 1
ATOM 755 C CA . VAL A 1 96 ? 49.011 17.952 -85.483 1.00 85.44 96 VAL A CA 1
ATOM 756 C C . VAL A 1 96 ? 47.679 18.702 -85.335 1.00 85.44 96 VAL A C 1
ATOM 758 O O . VAL A 1 96 ? 47.194 18.901 -84.222 1.00 85.44 96 VAL A O 1
ATOM 761 N N . GLN A 1 97 ? 47.032 19.067 -86.446 1.00 83.81 97 GLN A N 1
ATOM 762 C CA . GLN A 1 97 ? 45.718 19.723 -86.425 1.00 83.81 97 GLN A CA 1
ATOM 763 C C . GLN A 1 97 ? 44.593 18.814 -85.904 1.00 83.81 97 GLN A C 1
ATOM 765 O O . GLN A 1 97 ? 43.633 19.310 -85.315 1.00 83.81 97 GLN A O 1
ATOM 770 N N . HIS A 1 98 ? 44.702 17.492 -86.074 1.00 83.50 98 HIS A N 1
ATOM 771 C CA . HIS A 1 98 ? 43.731 16.526 -85.544 1.00 83.50 98 HIS A CA 1
ATOM 772 C C . HIS A 1 98 ? 43.936 16.211 -84.051 1.00 83.50 98 HIS A C 1
ATOM 774 O O . HIS A 1 98 ? 43.141 15.472 -83.469 1.00 83.50 98 HIS A O 1
ATOM 780 N N . THR A 1 99 ? 44.941 16.808 -83.401 1.00 77.81 99 THR A N 1
ATOM 781 C CA . THR A 1 99 ? 45.212 16.680 -81.960 1.00 77.81 99 THR A CA 1
ATOM 782 C C . THR A 1 99 ? 45.054 18.020 -81.214 1.00 77.81 99 THR A C 1
ATOM 784 O O . THR A 1 99 ? 45.989 18.476 -80.555 1.00 77.81 99 THR A O 1
ATOM 787 N N . PRO A 1 100 ? 43.878 18.681 -81.258 1.00 67.62 100 PRO A N 1
ATOM 788 C CA . PRO A 1 100 ? 43.720 20.084 -80.844 1.00 67.62 100 PRO A CA 1
ATOM 789 C C . PRO A 1 100 ? 43.894 20.359 -79.340 1.00 67.62 100 PRO A C 1
ATOM 791 O O . PRO A 1 100 ? 44.109 21.502 -78.955 1.00 67.62 100 PRO A O 1
ATOM 794 N N . ASN A 1 101 ? 43.816 19.334 -78.483 1.00 78.19 101 ASN A N 1
ATOM 795 C CA . ASN A 1 101 ? 43.967 19.469 -77.025 1.00 78.19 101 ASN A CA 1
ATOM 796 C C . ASN A 1 101 ? 45.357 19.055 -76.514 1.00 78.19 101 ASN A C 1
ATOM 798 O O . ASN A 1 101 ? 45.543 18.839 -75.314 1.00 78.19 101 ASN A O 1
ATOM 802 N N . THR A 1 102 ? 46.323 18.910 -77.417 1.00 83.62 102 THR A N 1
ATOM 803 C CA . THR A 1 102 ? 47.698 18.537 -77.076 1.00 83.62 102 THR A CA 1
ATOM 804 C C . THR A 1 102 ? 48.599 19.763 -77.042 1.00 83.62 102 THR A C 1
ATOM 806 O O . THR A 1 102 ? 48.276 20.815 -77.596 1.00 83.62 102 THR A O 1
ATOM 809 N N . PHE A 1 103 ? 49.726 19.659 -76.343 1.00 85.62 103 PHE A N 1
ATOM 810 C CA . PHE A 1 103 ? 50.677 20.757 -76.284 1.00 85.62 103 PHE A CA 1
ATOM 811 C C . PHE A 1 103 ? 51.526 20.756 -77.561 1.00 85.62 103 PHE A C 1
ATOM 813 O O . PHE A 1 103 ? 52.489 20.003 -77.678 1.00 85.62 103 PHE A O 1
ATOM 820 N N . SER A 1 104 ? 51.135 21.584 -78.530 1.00 81.31 104 SER A N 1
ATOM 821 C CA . SER A 1 104 ? 51.709 21.593 -79.881 1.00 81.31 104 SER A CA 1
ATOM 822 C C . SER A 1 104 ? 52.221 22.971 -80.320 1.00 81.31 104 SER A C 1
ATOM 824 O O . SER A 1 104 ? 52.281 23.254 -81.515 1.00 81.31 104 SER A O 1
ATOM 826 N N . ASP A 1 105 ? 52.544 23.857 -79.371 1.00 87.50 105 ASP A N 1
ATOM 827 C CA . ASP A 1 105 ? 53.006 25.212 -79.685 1.00 87.50 105 ASP A CA 1
ATOM 828 C C . ASP A 1 105 ? 54.296 25.176 -80.541 1.00 87.50 105 ASP A C 1
ATOM 830 O O . ASP A 1 105 ? 55.290 24.572 -80.120 1.00 87.50 105 ASP A O 1
ATOM 834 N N . PRO A 1 106 ? 54.317 25.819 -81.728 1.00 84.56 106 PRO A N 1
ATOM 835 C CA . PRO A 1 106 ? 55.442 25.728 -82.657 1.00 84.56 106 PRO A CA 1
ATOM 836 C C . PRO A 1 106 ? 56.773 26.244 -82.106 1.00 84.56 106 PRO A C 1
ATOM 838 O O . PRO A 1 106 ? 57.820 25.741 -82.503 1.00 84.56 106 PRO A O 1
ATOM 841 N N . ILE A 1 107 ? 56.750 27.249 -81.225 1.00 85.75 107 ILE A N 1
ATOM 842 C CA . ILE A 1 107 ? 57.968 27.837 -80.649 1.00 85.75 107 ILE A CA 1
ATOM 843 C C . ILE A 1 107 ? 58.486 26.939 -79.530 1.00 85.75 107 ILE A C 1
ATOM 845 O O . ILE A 1 107 ? 59.674 26.628 -79.471 1.00 85.75 107 ILE A O 1
ATOM 849 N N . SER A 1 108 ? 57.584 26.478 -78.670 1.00 87.00 108 SER A N 1
ATOM 850 C CA . SER A 1 108 ? 57.913 25.575 -77.572 1.00 87.00 108 SER A CA 1
ATOM 851 C C . SER A 1 108 ? 58.491 24.261 -78.092 1.00 87.00 108 SER A C 1
ATOM 853 O O . SER A 1 108 ? 59.467 23.772 -77.532 1.00 87.00 108 SER A O 1
ATOM 855 N N . ALA A 1 109 ? 57.971 23.732 -79.203 1.00 87.56 109 ALA A N 1
ATOM 856 C CA . ALA A 1 109 ? 58.483 22.520 -79.839 1.00 87.56 109 ALA A CA 1
ATOM 857 C C . ALA A 1 109 ? 59.993 22.578 -80.153 1.00 87.56 109 ALA A C 1
ATOM 859 O O . ALA A 1 109 ? 60.686 21.581 -79.975 1.00 87.56 109 ALA A O 1
ATOM 860 N N . LEU A 1 110 ? 60.524 23.753 -80.515 1.00 86.25 110 LEU A N 1
ATOM 861 C CA . LEU A 1 110 ? 61.957 23.955 -80.790 1.00 86.25 110 LEU A CA 1
ATOM 862 C C . LEU A 1 110 ? 62.848 23.837 -79.543 1.00 86.25 110 LEU A C 1
ATOM 864 O O . LEU A 1 110 ? 64.065 23.767 -79.661 1.00 86.25 110 LEU A O 1
ATOM 868 N N . THR A 1 111 ? 62.261 23.851 -78.344 1.00 87.38 111 THR A N 1
ATOM 869 C CA . THR A 1 111 ? 62.997 23.661 -77.082 1.00 87.38 111 THR A CA 1
ATOM 870 C C . THR A 1 111 ? 63.161 22.175 -76.745 1.00 87.38 111 THR A C 1
ATOM 872 O O . THR A 1 111 ? 64.059 21.811 -75.991 1.00 87.38 111 THR A O 1
ATOM 875 N N . TYR A 1 112 ? 62.295 21.318 -77.293 1.00 84.44 112 TYR A N 1
ATOM 876 C CA . TYR A 1 112 ? 62.185 19.901 -76.933 1.00 84.44 112 TYR A CA 1
ATOM 877 C C . TYR A 1 112 ? 62.530 18.942 -78.081 1.00 84.44 112 TYR A C 1
ATOM 879 O O . TYR A 1 112 ? 62.596 17.737 -77.850 1.00 84.44 112 TYR A O 1
ATOM 887 N N . SER A 1 113 ? 62.748 19.454 -79.295 1.00 85.94 113 SER A N 1
ATOM 888 C CA . SER A 1 113 ? 63.083 18.671 -80.485 1.00 85.94 113 SER A CA 1
ATOM 889 C C . SER A 1 113 ? 64.108 19.405 -81.350 1.00 85.94 113 SER A C 1
ATOM 891 O O . SER A 1 113 ? 64.021 20.619 -81.530 1.00 85.94 113 SER A O 1
ATOM 893 N N . ASP A 1 114 ? 65.039 18.645 -81.931 1.00 85.19 114 ASP A N 1
ATOM 894 C CA . ASP A 1 114 ? 65.986 19.131 -82.944 1.00 85.19 114 ASP A CA 1
ATOM 895 C C . ASP A 1 114 ? 65.350 19.220 -84.350 1.00 85.19 114 ASP A C 1
ATOM 897 O O . ASP A 1 114 ? 65.969 19.714 -85.299 1.00 85.19 114 ASP A O 1
ATOM 901 N N . ALA A 1 115 ? 64.119 18.722 -84.520 1.00 83.69 115 ALA A N 1
ATOM 902 C CA . ALA A 1 115 ? 63.377 18.811 -85.770 1.00 83.69 115 ALA A CA 1
ATOM 903 C C . ALA A 1 115 ? 62.800 20.223 -85.991 1.00 83.69 115 ALA A C 1
ATOM 905 O O . ALA A 1 115 ? 62.751 21.066 -85.098 1.00 83.69 115 ALA A O 1
ATOM 906 N N . LEU A 1 116 ? 62.310 20.490 -87.206 1.00 81.38 116 LEU A N 1
ATOM 907 C CA . LEU A 1 116 ? 61.671 21.760 -87.560 1.00 81.38 116 LEU A CA 1
ATOM 908 C C . LEU A 1 116 ? 60.246 21.546 -88.079 1.00 81.38 116 LEU A C 1
ATOM 910 O O . LEU A 1 116 ? 59.922 20.527 -88.693 1.00 81.38 116 LEU A O 1
ATOM 914 N N . GLY A 1 117 ? 59.397 22.554 -87.873 1.00 85.56 117 GLY A N 1
ATOM 915 C CA . GLY A 1 117 ? 58.036 22.579 -88.403 1.00 85.56 117 GLY A CA 1
ATOM 916 C C . GLY A 1 117 ? 57.114 21.531 -87.759 1.00 85.56 117 GLY A C 1
ATOM 917 O O . GLY A 1 117 ? 57.239 21.255 -86.565 1.00 85.56 117 GLY A O 1
ATOM 918 N N . PRO A 1 118 ? 56.173 20.943 -88.519 1.00 86.56 118 PRO A N 1
ATOM 919 C CA . PRO A 1 118 ? 55.184 20.004 -87.983 1.00 86.56 118 PRO A CA 1
ATOM 920 C C . PRO A 1 118 ? 55.768 18.749 -87.310 1.00 86.56 118 PRO A C 1
ATOM 922 O O . PRO A 1 118 ? 55.129 18.179 -86.431 1.00 86.56 118 PRO A O 1
ATOM 925 N N . ALA A 1 119 ? 56.982 18.328 -87.681 1.00 86.06 119 ALA A N 1
ATOM 926 C CA . ALA A 1 119 ? 57.656 17.188 -87.053 1.00 86.06 119 ALA A CA 1
ATOM 927 C C . ALA A 1 119 ? 58.036 17.473 -85.588 1.00 86.06 119 ALA A C 1
ATOM 929 O O . ALA A 1 119 ? 57.758 16.654 -84.717 1.00 86.06 119 ALA A O 1
ATOM 930 N N . ALA A 1 120 ? 58.585 18.661 -85.306 1.00 88.56 120 ALA A N 1
ATOM 931 C CA . ALA A 1 120 ? 58.931 19.079 -83.945 1.00 88.56 120 ALA A CA 1
ATOM 932 C C . ALA A 1 120 ? 57.690 19.182 -83.051 1.00 88.56 120 ALA A C 1
ATOM 934 O O . ALA A 1 120 ? 57.706 18.779 -81.891 1.00 88.56 120 ALA A O 1
ATOM 935 N N . GLN A 1 121 ? 56.589 19.701 -83.606 1.00 88.94 121 GLN A N 1
ATOM 936 C CA . GLN A 1 121 ? 55.310 19.784 -82.900 1.00 88.94 121 GLN A CA 1
ATOM 937 C C . GLN A 1 121 ? 54.781 18.391 -82.553 1.00 88.94 121 GLN A C 1
ATOM 939 O O . GLN A 1 121 ? 54.324 18.184 -81.435 1.00 88.94 121 GLN A O 1
ATOM 944 N N . LEU A 1 122 ? 54.893 17.425 -83.469 1.00 88.50 122 LEU A N 1
ATOM 945 C CA . LEU A 1 122 ? 54.495 16.044 -83.207 1.00 88.50 122 LEU A CA 1
ATOM 946 C C . LEU A 1 122 ? 55.343 15.389 -82.106 1.00 88.50 122 LEU A C 1
ATOM 948 O O . LEU A 1 122 ? 54.790 14.739 -81.222 1.00 88.50 122 LEU A O 1
ATOM 952 N N . GLU A 1 123 ? 56.664 15.578 -82.117 1.00 88.94 123 GLU A N 1
ATOM 953 C CA . GLU A 1 123 ? 57.535 15.078 -81.044 1.00 88.94 123 GLU A CA 1
ATOM 954 C C . GLU A 1 123 ? 57.194 15.711 -79.691 1.00 88.94 123 GLU A C 1
ATOM 956 O O . GLU A 1 123 ? 57.083 15.002 -78.689 1.00 88.94 123 GLU A O 1
ATOM 961 N N . MET A 1 124 ? 56.936 17.021 -79.663 1.00 89.44 124 MET A N 1
ATOM 962 C CA . MET A 1 124 ? 56.515 17.710 -78.444 1.00 89.44 124 MET A CA 1
ATOM 963 C C . MET A 1 124 ? 55.180 17.180 -77.911 1.00 89.44 124 MET A C 1
ATOM 965 O O . MET A 1 124 ? 55.043 16.947 -76.707 1.00 89.44 124 MET A O 1
ATOM 969 N N . ILE A 1 125 ? 54.214 16.927 -78.798 1.00 90.38 125 ILE A N 1
ATOM 970 C CA . ILE A 1 125 ? 52.946 16.291 -78.432 1.00 90.38 125 ILE A CA 1
ATOM 971 C C . ILE A 1 125 ? 53.221 14.956 -77.739 1.00 90.38 125 ILE A C 1
ATOM 973 O O . ILE A 1 125 ? 52.738 14.749 -76.628 1.00 90.38 125 ILE A O 1
ATOM 977 N N . LEU A 1 126 ? 54.042 14.086 -78.335 1.00 89.25 126 LEU A N 1
ATOM 978 C CA . LEU A 1 126 ? 54.357 12.772 -77.767 1.00 89.25 126 LEU A CA 1
ATOM 979 C C . LEU A 1 126 ? 55.029 12.870 -76.389 1.00 89.25 126 LEU A C 1
ATOM 981 O O . LEU A 1 126 ? 54.625 12.157 -75.470 1.00 89.25 126 LEU A O 1
ATOM 985 N N . ILE A 1 127 ? 56.002 13.772 -76.219 1.00 89.94 127 ILE A N 1
ATOM 986 C CA . ILE A 1 127 ? 56.673 14.004 -74.927 1.00 89.94 127 ILE A CA 1
ATOM 987 C C . ILE A 1 127 ? 55.667 14.491 -73.875 1.00 89.94 127 ILE A C 1
ATOM 989 O O . ILE A 1 127 ? 55.637 13.988 -72.749 1.00 89.94 127 ILE A O 1
ATOM 993 N N . SER A 1 128 ? 54.826 15.464 -74.234 1.00 90.50 128 SER A N 1
ATOM 994 C CA . SER A 1 128 ? 53.840 16.038 -73.315 1.00 90.50 128 SER A CA 1
ATOM 995 C C . SER A 1 128 ? 52.757 15.032 -72.909 1.00 90.50 128 SER A C 1
ATOM 997 O O . SER A 1 128 ? 52.357 14.998 -71.743 1.00 90.50 128 SER A O 1
ATOM 999 N N . GLU A 1 129 ? 52.324 14.168 -73.829 1.00 90.31 129 GLU A N 1
ATOM 1000 C CA . GLU A 1 129 ? 51.311 13.150 -73.560 1.00 90.31 129 GLU A CA 1
ATOM 1001 C C . GLU A 1 129 ? 51.870 11.978 -72.743 1.00 90.31 129 GLU A C 1
ATOM 1003 O O . GLU A 1 129 ? 51.187 11.507 -71.834 1.00 90.31 129 GLU A O 1
ATOM 1008 N N . ASP A 1 130 ? 53.127 11.569 -72.948 1.00 91.62 130 ASP A N 1
ATOM 1009 C CA . ASP A 1 130 ? 53.800 10.611 -72.057 1.00 91.62 130 ASP A CA 1
ATOM 1010 C C . ASP A 1 130 ? 53.880 11.147 -70.615 1.00 91.62 130 ASP A C 1
ATOM 1012 O O . ASP A 1 130 ? 53.522 10.452 -69.657 1.00 91.62 130 ASP A O 1
ATOM 1016 N N . ALA A 1 131 ? 54.256 12.419 -70.446 1.00 90.81 131 ALA A N 1
ATOM 1017 C CA . ALA A 1 131 ? 54.276 13.066 -69.135 1.00 90.81 131 ALA A CA 1
ATOM 1018 C C . ALA A 1 131 ? 52.871 13.165 -68.506 1.00 90.81 131 ALA A C 1
ATOM 1020 O O . ALA A 1 131 ? 52.701 12.928 -67.301 1.00 90.81 131 ALA A O 1
ATOM 1021 N N . ARG A 1 132 ? 51.845 13.475 -69.312 1.00 92.38 132 ARG A N 1
ATOM 1022 C CA . ARG A 1 132 ? 50.443 13.524 -68.871 1.00 92.38 132 ARG A CA 1
ATOM 1023 C C . ARG A 1 132 ? 49.958 12.149 -68.409 1.00 92.38 132 ARG A C 1
ATOM 1025 O O . ARG A 1 132 ? 49.357 12.059 -67.338 1.00 92.38 132 ARG A O 1
ATOM 1032 N N . LEU A 1 133 ? 50.252 11.089 -69.165 1.00 94.12 133 LEU A N 1
ATOM 1033 C CA . LEU A 1 133 ? 49.893 9.712 -68.818 1.00 94.12 133 LEU A CA 1
ATOM 1034 C C . LEU A 1 133 ? 50.589 9.249 -67.539 1.00 94.12 133 LEU A C 1
ATOM 1036 O O . LEU A 1 133 ? 49.923 8.717 -66.653 1.00 94.12 133 LEU A O 1
ATOM 1040 N N . LYS A 1 134 ? 51.893 9.512 -67.388 1.00 95.19 134 LYS A N 1
ATOM 1041 C CA . LYS A 1 134 ? 52.625 9.218 -66.143 1.00 95.19 134 LYS A CA 1
ATOM 1042 C C . LYS A 1 134 ? 51.988 9.911 -64.942 1.00 95.19 134 LYS A C 1
ATOM 1044 O O . LYS A 1 134 ? 51.716 9.262 -63.938 1.00 95.19 134 LYS A O 1
ATOM 1049 N N . THR A 1 135 ? 51.664 11.197 -65.073 1.00 96.19 135 THR A N 1
ATOM 1050 C CA . THR A 1 135 ? 50.994 11.964 -64.010 1.00 96.19 135 THR A CA 1
ATOM 1051 C C . THR A 1 135 ? 49.621 11.381 -63.668 1.00 96.19 135 THR A C 1
ATOM 1053 O O . THR A 1 135 ? 49.276 11.261 -62.491 1.00 96.19 135 THR A O 1
ATOM 1056 N N . ALA A 1 136 ? 48.829 11.002 -64.676 1.00 96.06 136 ALA A N 1
ATOM 1057 C CA . ALA A 1 136 ? 47.525 10.380 -64.469 1.00 96.06 136 ALA A CA 1
ATOM 1058 C C . ALA A 1 136 ? 47.648 9.023 -63.757 1.00 96.06 136 ALA A C 1
ATOM 1060 O O . ALA A 1 136 ? 46.904 8.769 -62.814 1.00 96.06 136 ALA A O 1
ATOM 1061 N N . LEU A 1 137 ? 48.614 8.187 -64.152 1.00 96.88 137 LEU A N 1
ATOM 1062 C CA . LEU A 1 137 ? 48.876 6.888 -63.527 1.00 96.88 137 LEU A CA 1
ATOM 1063 C C . LEU A 1 137 ? 49.324 7.025 -62.070 1.00 96.88 137 LEU A C 1
ATOM 1065 O O . LEU A 1 137 ? 48.805 6.308 -61.219 1.00 96.88 137 LEU A O 1
ATOM 1069 N N . THR A 1 138 ? 50.223 7.965 -61.759 1.00 96.81 138 THR A N 1
ATOM 1070 C CA . THR A 1 138 ? 50.621 8.236 -60.369 1.00 96.81 138 THR A CA 1
ATOM 1071 C C . THR A 1 138 ? 49.418 8.668 -59.537 1.00 96.81 138 THR A C 1
ATOM 1073 O O . THR A 1 138 ? 49.164 8.077 -58.494 1.00 96.81 138 THR A O 1
ATOM 1076 N N . ARG A 1 139 ? 48.598 9.606 -60.035 1.00 97.56 139 ARG A N 1
ATOM 1077 C CA . ARG A 1 139 ? 47.381 10.041 -59.326 1.00 97.56 139 ARG A CA 1
ATOM 1078 C C . ARG A 1 139 ? 46.375 8.908 -59.122 1.00 97.56 139 ARG A C 1
ATOM 1080 O O . ARG A 1 139 ? 45.758 8.836 -58.066 1.00 97.56 139 ARG A O 1
ATOM 1087 N N . LEU A 1 140 ? 46.199 8.029 -60.110 1.00 97.38 140 LEU A N 1
ATOM 1088 C CA . LEU A 1 140 ? 45.341 6.849 -59.974 1.00 97.38 140 LEU A CA 1
ATOM 1089 C C . LEU A 1 140 ? 45.884 5.873 -58.927 1.00 97.38 140 LEU A C 1
ATOM 1091 O O . LEU A 1 140 ? 45.103 5.337 -58.146 1.00 97.38 140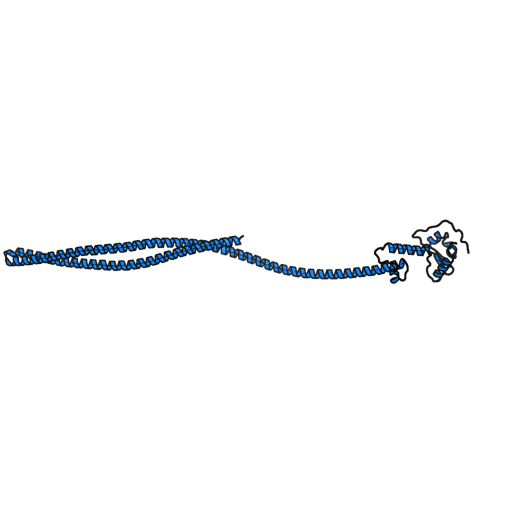 LEU A O 1
ATOM 1095 N N . SER A 1 141 ? 47.201 5.671 -58.884 1.00 97.38 141 SER A N 1
ATOM 1096 C CA . SER A 1 141 ? 47.852 4.839 -57.870 1.00 97.38 141 SER A CA 1
ATOM 1097 C C . SER A 1 141 ? 47.681 5.421 -56.465 1.00 97.38 141 SER A C 1
ATOM 1099 O O . SER A 1 141 ? 47.334 4.687 -55.542 1.00 97.38 141 SER A O 1
ATOM 1101 N N . ASP A 1 142 ? 47.863 6.734 -56.306 1.00 97.75 142 ASP A N 1
ATOM 1102 C CA . ASP A 1 142 ? 47.682 7.422 -55.024 1.00 97.75 142 ASP A CA 1
ATOM 1103 C C . ASP A 1 142 ? 46.230 7.309 -54.540 1.00 97.75 142 ASP A C 1
ATOM 1105 O O . ASP A 1 142 ? 45.979 6.977 -53.381 1.00 97.75 142 ASP A O 1
ATOM 1109 N N . LEU A 1 143 ? 45.262 7.520 -55.441 1.00 97.69 143 LEU A N 1
ATOM 1110 C CA . LEU A 1 143 ? 43.837 7.365 -55.140 1.00 97.69 143 LEU A CA 1
ATOM 1111 C C . LEU A 1 143 ? 43.473 5.920 -54.787 1.00 97.69 143 LEU A C 1
ATOM 1113 O O . LEU A 1 143 ? 42.692 5.702 -53.865 1.00 97.69 143 LEU A O 1
ATOM 1117 N N . ALA A 1 144 ? 44.036 4.930 -55.483 1.00 97.75 144 ALA A N 1
ATOM 1118 C CA . ALA A 1 144 ? 43.818 3.522 -55.163 1.00 97.75 144 ALA A CA 1
ATOM 1119 C C . ALA A 1 144 ? 44.372 3.166 -53.774 1.00 97.75 144 ALA A C 1
ATOM 1121 O O . ALA A 1 144 ? 43.711 2.452 -53.022 1.00 97.75 144 ALA A O 1
ATOM 1122 N N . SER A 1 145 ? 45.539 3.708 -53.406 1.00 97.81 145 SER A N 1
ATOM 1123 C CA . SER A 1 145 ? 46.120 3.519 -52.073 1.00 97.81 145 SER A CA 1
ATOM 1124 C C . SER A 1 145 ? 45.253 4.149 -50.981 1.00 97.81 145 SER A C 1
ATOM 1126 O O . SER A 1 145 ? 44.944 3.487 -49.995 1.00 97.81 145 SER A O 1
ATOM 1128 N N . GLN A 1 146 ? 44.801 5.392 -51.177 1.00 97.62 146 GLN A N 1
ATOM 1129 C CA . GLN A 1 146 ? 43.905 6.073 -50.232 1.00 97.62 146 GLN A CA 1
ATOM 1130 C C . GLN A 1 146 ? 42.569 5.336 -50.083 1.00 97.62 146 GLN A C 1
ATOM 1132 O O . GLN A 1 146 ? 42.031 5.222 -48.986 1.00 97.62 146 GLN A O 1
ATOM 1137 N N . MET A 1 147 ? 42.033 4.803 -51.182 1.00 97.81 147 MET A N 1
ATOM 1138 C CA . MET A 1 147 ? 40.799 4.021 -51.163 1.00 97.81 147 MET A CA 1
ATOM 1139 C C . MET A 1 147 ? 40.969 2.698 -50.412 1.00 97.81 147 MET A C 1
ATOM 1141 O O . MET A 1 147 ? 40.071 2.303 -49.673 1.00 97.81 147 MET A O 1
ATOM 1145 N N . ALA A 1 148 ? 42.111 2.024 -50.577 1.00 97.38 148 ALA A N 1
ATOM 1146 C CA . ALA A 1 148 ? 42.421 0.799 -49.848 1.00 97.38 148 ALA A CA 1
ATOM 1147 C C . ALA A 1 148 ? 42.553 1.051 -48.337 1.00 97.38 148 ALA A C 1
ATOM 1149 O O . ALA A 1 148 ? 42.026 0.272 -47.545 1.00 97.38 148 ALA A O 1
ATOM 1150 N N . GLU A 1 149 ? 43.196 2.152 -47.944 1.00 97.81 149 GLU A N 1
ATOM 1151 C CA . GLU A 1 149 ? 43.303 2.579 -46.544 1.00 97.81 149 GLU A CA 1
ATOM 1152 C C . GLU A 1 149 ? 41.924 2.903 -45.950 1.00 97.81 149 GLU A C 1
ATOM 1154 O O . GLU A 1 149 ? 41.532 2.316 -44.944 1.00 97.81 149 GLU A O 1
ATOM 1159 N N . ALA A 1 150 ? 41.121 3.722 -46.637 1.00 97.50 150 ALA A N 1
ATOM 1160 C CA . ALA A 1 150 ? 39.765 4.051 -46.198 1.00 97.50 150 ALA A CA 1
ATOM 1161 C C . ALA A 1 150 ? 38.855 2.811 -46.085 1.00 97.50 150 ALA A C 1
ATOM 1163 O O . ALA A 1 150 ? 38.015 2.727 -45.186 1.00 97.50 150 ALA A O 1
ATOM 1164 N N . ALA A 1 151 ? 39.015 1.829 -46.978 1.00 98.00 151 ALA A N 1
ATOM 1165 C CA . ALA A 1 151 ? 38.289 0.563 -46.906 1.00 98.00 151 ALA A CA 1
ATOM 1166 C C . ALA A 1 151 ? 38.723 -0.284 -45.697 1.00 98.00 151 ALA A C 1
ATOM 1168 O O . ALA A 1 151 ? 37.872 -0.888 -45.039 1.00 98.00 151 ALA A O 1
ATOM 1169 N N . ALA A 1 152 ? 40.020 -0.305 -45.376 1.00 97.38 152 ALA A N 1
ATOM 1170 C CA . ALA A 1 152 ? 40.535 -0.986 -44.192 1.00 97.38 152 ALA A CA 1
ATOM 1171 C C . ALA A 1 152 ? 40.000 -0.343 -42.901 1.00 97.38 152 ALA A C 1
ATOM 1173 O O . ALA A 1 152 ? 39.467 -1.054 -42.045 1.00 97.38 152 ALA A O 1
ATOM 1174 N N . ASP A 1 153 ? 40.034 0.987 -42.804 1.00 97.81 153 ASP A N 1
ATOM 1175 C CA . ASP A 1 153 ? 39.475 1.733 -41.670 1.00 97.81 153 ASP A CA 1
ATOM 1176 C C . ASP A 1 153 ? 37.972 1.476 -41.508 1.00 97.81 153 ASP A C 1
ATOM 1178 O O . ASP A 1 153 ? 37.486 1.220 -40.404 1.00 97.81 153 ASP A O 1
ATOM 1182 N N . SER A 1 154 ? 37.227 1.471 -42.618 1.00 97.75 154 SER A N 1
ATOM 1183 C CA . SER A 1 154 ? 35.796 1.158 -42.621 1.00 97.75 154 SER A CA 1
ATOM 1184 C C . SER A 1 154 ? 35.514 -0.269 -42.137 1.00 97.75 154 SER A C 1
ATOM 1186 O O . SER A 1 154 ? 34.565 -0.486 -41.376 1.00 97.75 154 SER A O 1
ATOM 1188 N N . SER A 1 155 ? 36.355 -1.239 -42.511 1.00 97.69 155 SER A N 1
ATOM 1189 C CA . SER A 1 155 ? 36.246 -2.622 -42.036 1.00 97.69 155 SER A CA 1
ATOM 1190 C C . SER A 1 155 ? 36.482 -2.727 -40.528 1.00 97.69 155 SER A C 1
ATOM 1192 O O . SER A 1 155 ? 35.737 -3.428 -39.841 1.00 97.69 155 SER A O 1
ATOM 1194 N N . VAL A 1 156 ? 37.490 -2.028 -39.997 1.00 97.81 156 VAL A N 1
ATOM 1195 C CA . VAL A 1 156 ? 37.775 -2.002 -38.553 1.00 97.81 156 VAL A CA 1
ATOM 1196 C C . VAL A 1 156 ? 36.628 -1.339 -37.791 1.00 97.81 156 VAL A C 1
ATOM 1198 O O . VAL A 1 156 ? 36.135 -1.896 -36.810 1.00 97.81 156 VAL A O 1
ATOM 1201 N N . LEU A 1 157 ? 36.146 -0.188 -38.268 1.00 97.94 157 LEU A N 1
ATOM 1202 C CA . LEU A 1 157 ? 35.017 0.515 -37.659 1.00 97.94 157 LEU A CA 1
ATOM 1203 C C . LEU A 1 157 ? 33.742 -0.341 -37.652 1.00 97.94 157 LEU A C 1
ATOM 1205 O O . LEU A 1 157 ? 33.016 -0.350 -36.658 1.00 97.94 157 LEU A O 1
ATOM 1209 N N . SER A 1 158 ? 33.488 -1.090 -38.728 1.00 97.94 158 SER A N 1
ATOM 1210 C CA . SER A 1 158 ? 32.337 -1.995 -38.827 1.00 97.94 158 SER A CA 1
ATOM 1211 C C . SER A 1 158 ? 32.414 -3.126 -37.799 1.00 97.94 158 SER A C 1
ATOM 1213 O O . SER A 1 158 ? 31.435 -3.369 -37.100 1.00 97.94 158 SER A O 1
ATOM 1215 N N . SER A 1 159 ? 33.586 -3.749 -37.636 1.00 97.56 159 SER A N 1
ATOM 1216 C CA . SER A 1 159 ? 33.822 -4.792 -36.623 1.00 97.56 159 SER A CA 1
ATOM 1217 C C . SER A 1 159 ? 33.628 -4.273 -35.188 1.00 97.56 159 SER A C 1
ATOM 1219 O O . SER A 1 159 ? 32.966 -4.902 -34.357 1.00 97.56 159 SER A O 1
ATOM 1221 N N . ASN A 1 160 ? 34.133 -3.068 -34.901 1.00 97.50 160 ASN A N 1
ATOM 1222 C CA . ASN A 1 160 ? 33.935 -2.422 -33.601 1.00 97.50 160 ASN A CA 1
ATOM 1223 C C . ASN A 1 160 ? 32.454 -2.102 -33.346 1.00 97.50 160 ASN A C 1
ATOM 1225 O O . ASN A 1 160 ? 31.952 -2.315 -32.244 1.00 97.50 160 ASN A O 1
ATOM 1229 N N . THR A 1 161 ? 31.745 -1.625 -34.373 1.00 97.62 161 THR A N 1
ATOM 1230 C CA . THR A 1 161 ? 30.307 -1.327 -34.295 1.00 97.62 161 THR A CA 1
ATOM 1231 C C . THR A 1 161 ? 29.491 -2.594 -34.053 1.00 97.62 161 THR A C 1
ATOM 1233 O O . THR A 1 161 ? 28.574 -2.582 -33.237 1.00 97.62 161 THR A O 1
ATOM 1236 N N . GLU A 1 162 ? 29.833 -3.703 -34.711 1.00 97.94 162 GLU A N 1
ATOM 1237 C CA . GLU A 1 162 ? 29.189 -5.000 -34.484 1.00 97.94 162 GLU A CA 1
ATOM 1238 C C . GLU A 1 162 ? 29.353 -5.462 -33.030 1.00 97.94 162 GLU A C 1
ATOM 1240 O O . GLU A 1 162 ? 28.373 -5.843 -32.390 1.00 97.94 162 GLU A O 1
ATOM 1245 N N . SER A 1 163 ? 30.563 -5.344 -32.478 1.00 97.31 163 SER A N 1
ATOM 1246 C CA . SER A 1 163 ? 30.837 -5.691 -31.078 1.00 97.31 163 SER A CA 1
ATOM 1247 C C . SER A 1 163 ? 30.027 -4.826 -30.102 1.00 97.31 163 SER A C 1
ATOM 1249 O O . SER A 1 163 ? 29.396 -5.357 -29.188 1.00 97.31 163 SER A O 1
ATOM 1251 N N . ALA A 1 164 ? 29.966 -3.511 -30.334 1.00 97.69 164 ALA A N 1
ATOM 1252 C CA . ALA A 1 164 ? 29.166 -2.594 -29.519 1.00 97.69 164 ALA A CA 1
ATOM 1253 C C . ALA A 1 164 ? 27.657 -2.891 -29.607 1.00 97.69 164 ALA A C 1
ATOM 1255 O O . ALA A 1 164 ? 26.946 -2.821 -28.606 1.00 97.69 164 ALA A O 1
ATOM 1256 N N . LEU A 1 165 ? 27.156 -3.275 -30.788 1.00 97.62 165 LEU A N 1
ATOM 1257 C CA . LEU A 1 165 ? 25.755 -3.666 -30.970 1.00 97.62 165 LEU A CA 1
ATOM 1258 C C . LEU A 1 165 ? 25.400 -4.947 -30.208 1.00 97.62 165 LEU A C 1
ATOM 1260 O O . LEU A 1 165 ? 24.271 -5.071 -29.732 1.00 97.62 165 LEU A O 1
ATOM 1264 N N . LEU A 1 166 ? 26.329 -5.898 -30.087 1.00 97.12 166 LEU A N 1
ATOM 1265 C CA . LEU A 1 166 ? 26.120 -7.102 -29.281 1.00 97.12 166 LEU A CA 1
ATOM 1266 C C . LEU A 1 166 ? 26.019 -6.769 -27.787 1.00 97.12 166 LEU A C 1
ATOM 1268 O O . LEU A 1 166 ? 25.127 -7.284 -27.114 1.00 97.12 166 LEU A O 1
ATOM 1272 N N . GLU A 1 167 ? 26.873 -5.875 -27.285 1.00 96.50 167 GLU A N 1
ATOM 1273 C CA . GLU A 1 167 ? 26.828 -5.420 -25.890 1.00 96.50 167 GLU A CA 1
ATOM 1274 C C . GLU A 1 167 ? 25.540 -4.636 -25.590 1.00 96.50 167 GLU A C 1
ATOM 1276 O O . GLU A 1 167 ? 24.826 -4.955 -24.639 1.00 96.50 167 GLU A O 1
ATOM 1281 N N . GLN A 1 168 ? 25.162 -3.700 -26.466 1.00 97.19 168 GLN A N 1
ATOM 1282 C CA . GLN A 1 168 ? 23.914 -2.943 -26.336 1.00 97.19 168 GLN A CA 1
ATOM 1283 C C . GLN A 1 168 ? 22.673 -3.852 -26.377 1.00 97.19 168 GLN A C 1
ATOM 1285 O O . GLN A 1 168 ? 21.696 -3.603 -25.666 1.00 97.19 168 GLN A O 1
ATOM 1290 N N . ARG A 1 169 ? 22.680 -4.919 -27.192 1.00 97.50 169 ARG A N 1
ATOM 1291 C CA . ARG A 1 169 ? 21.598 -5.920 -27.190 1.00 97.50 169 ARG A CA 1
ATOM 1292 C C . ARG A 1 169 ? 21.495 -6.630 -25.846 1.00 97.50 169 ARG A C 1
ATOM 1294 O O . ARG A 1 169 ? 20.392 -6.732 -25.324 1.00 97.50 169 ARG A O 1
ATOM 1301 N N . ALA A 1 170 ? 22.618 -7.059 -25.270 1.00 95.81 170 ALA A N 1
ATOM 1302 C CA . ALA A 1 170 ? 22.621 -7.702 -23.958 1.00 95.81 170 ALA A CA 1
ATOM 1303 C C . ALA A 1 170 ? 22.090 -6.764 -22.857 1.00 95.81 170 ALA A C 1
ATOM 1305 O O . ALA A 1 170 ? 21.298 -7.184 -22.015 1.00 95.81 170 ALA A O 1
ATOM 1306 N N . GLU A 1 171 ? 22.462 -5.482 -22.891 1.00 97.12 171 GLU A N 1
ATOM 1307 C CA . GLU A 1 171 ? 21.918 -4.472 -21.976 1.00 97.12 171 GLU A CA 1
ATOM 1308 C C . GLU A 1 171 ? 20.406 -4.282 -22.171 1.00 97.12 171 GLU A C 1
ATOM 1310 O O . GLU A 1 171 ? 19.643 -4.251 -21.203 1.00 97.12 171 GLU A O 1
ATOM 1315 N N . THR A 1 172 ? 19.950 -4.251 -23.426 1.00 96.50 172 THR A N 1
ATOM 1316 C CA . THR A 1 172 ? 18.522 -4.166 -23.760 1.00 96.50 172 THR A CA 1
ATOM 1317 C C . THR A 1 172 ? 17.754 -5.376 -23.216 1.00 96.50 172 THR A C 1
ATOM 1319 O O . THR A 1 172 ? 16.711 -5.198 -22.588 1.00 96.50 172 THR A O 1
ATOM 1322 N N . ASP A 1 173 ? 18.287 -6.591 -23.357 1.00 95.62 173 ASP A N 1
ATOM 1323 C CA . ASP A 1 173 ? 17.667 -7.807 -22.818 1.00 95.62 173 ASP A CA 1
ATOM 1324 C C . ASP A 1 173 ? 17.577 -7.772 -21.282 1.00 95.62 173 ASP A C 1
ATOM 1326 O O . ASP A 1 173 ? 16.539 -8.121 -20.712 1.00 95.62 173 ASP A O 1
ATOM 1330 N N . MET A 1 174 ? 18.615 -7.277 -20.594 1.00 95.69 174 MET A N 1
ATOM 1331 C CA . MET A 1 174 ? 18.574 -7.084 -19.138 1.00 95.69 174 MET A CA 1
ATOM 1332 C C . MET A 1 174 ? 17.513 -6.062 -18.719 1.00 95.69 174 MET A C 1
ATOM 1334 O O . MET A 1 174 ? 16.779 -6.302 -17.759 1.00 95.69 174 MET A O 1
ATOM 1338 N N . THR A 1 175 ? 17.387 -4.939 -19.434 1.00 96.06 175 THR A N 1
ATOM 1339 C CA . THR A 1 175 ? 16.331 -3.957 -19.136 1.00 96.06 175 THR A CA 1
ATOM 1340 C C . THR A 1 175 ? 14.936 -4.538 -19.363 1.00 96.06 175 THR A C 1
ATOM 1342 O O . THR A 1 175 ? 14.053 -4.323 -18.536 1.00 96.06 175 THR A O 1
ATOM 1345 N N . ALA A 1 176 ? 14.731 -5.343 -20.411 1.00 95.06 176 ALA A N 1
ATOM 1346 C CA . ALA A 1 176 ? 13.465 -6.035 -20.651 1.00 95.06 176 ALA A CA 1
ATOM 1347 C C . ALA A 1 176 ? 13.130 -7.042 -19.533 1.00 95.06 176 ALA A C 1
ATOM 1349 O O . ALA A 1 176 ? 11.981 -7.115 -19.081 1.00 95.06 176 ALA A O 1
ATOM 1350 N N . ALA A 1 177 ? 14.131 -7.777 -19.037 1.00 94.94 177 ALA A N 1
ATOM 1351 C CA . ALA A 1 177 ? 13.971 -8.665 -17.888 1.00 94.94 177 ALA A CA 1
ATOM 1352 C C . ALA A 1 177 ? 13.588 -7.882 -16.618 1.00 94.94 177 ALA A C 1
ATOM 1354 O O . ALA A 1 177 ? 12.594 -8.215 -15.972 1.00 94.94 177 ALA A O 1
ATOM 1355 N N . ALA A 1 178 ? 14.290 -6.784 -16.318 1.00 95.44 178 ALA A N 1
ATOM 1356 C CA . ALA A 1 178 ? 13.982 -5.922 -15.176 1.00 95.44 178 ALA A CA 1
ATOM 1357 C C . ALA A 1 178 ? 12.575 -5.304 -15.274 1.00 95.44 178 ALA A C 1
ATOM 1359 O O . ALA A 1 178 ? 11.854 -5.233 -14.281 1.00 95.44 178 ALA A O 1
ATOM 1360 N N . MET A 1 179 ? 12.140 -4.907 -16.475 1.00 93.00 179 MET A N 1
ATOM 1361 C CA . MET A 1 179 ? 10.771 -4.433 -16.716 1.00 93.00 179 MET A CA 1
ATOM 1362 C C . MET A 1 179 ? 9.729 -5.522 -16.432 1.00 93.00 179 MET A C 1
ATOM 1364 O O . MET A 1 179 ? 8.671 -5.225 -15.878 1.00 93.00 179 MET A O 1
ATOM 1368 N N . THR A 1 180 ? 10.034 -6.781 -16.755 1.00 91.12 180 THR A N 1
ATOM 1369 C CA . THR A 1 180 ? 9.153 -7.924 -16.463 1.00 91.12 180 THR A CA 1
ATOM 1370 C C . THR A 1 180 ? 9.046 -8.178 -14.954 1.00 91.12 180 THR A C 1
ATOM 1372 O O . THR A 1 180 ? 7.939 -8.350 -14.441 1.00 91.12 180 THR A O 1
ATOM 1375 N N . GLU A 1 181 ? 10.161 -8.132 -14.218 1.00 94.62 181 GLU A N 1
ATOM 1376 C CA . GLU A 1 181 ? 10.162 -8.247 -12.748 1.00 94.62 181 GLU A CA 1
ATOM 1377 C C . GLU A 1 181 ? 9.440 -7.075 -12.068 1.00 94.62 181 GLU A C 1
ATOM 1379 O O . GLU A 1 181 ? 8.684 -7.272 -11.111 1.00 94.62 181 GLU A O 1
ATOM 1384 N N . MET A 1 182 ? 9.607 -5.855 -12.585 1.00 93.62 182 MET A N 1
ATOM 1385 C CA . MET A 1 182 ? 8.866 -4.689 -12.100 1.00 93.62 182 MET A CA 1
ATOM 1386 C C . MET A 1 182 ? 7.362 -4.846 -12.324 1.00 93.62 182 MET A C 1
ATOM 1388 O O . MET A 1 182 ? 6.588 -4.552 -11.416 1.00 93.62 182 MET A O 1
ATOM 1392 N N . ALA A 1 183 ? 6.931 -5.350 -13.483 1.00 90.00 183 ALA A N 1
ATOM 1393 C CA . ALA A 1 183 ? 5.516 -5.604 -13.751 1.00 90.00 183 ALA A CA 1
ATOM 1394 C C . ALA A 1 183 ? 4.921 -6.632 -12.772 1.00 90.00 183 ALA A C 1
ATOM 1396 O O . ALA A 1 183 ? 3.827 -6.419 -12.245 1.00 90.00 183 ALA A O 1
ATOM 1397 N N . ALA A 1 184 ? 5.659 -7.707 -12.472 1.00 91.62 184 ALA A N 1
ATOM 1398 C CA . ALA A 1 184 ? 5.256 -8.686 -11.462 1.00 91.62 184 ALA A CA 1
ATOM 1399 C C . ALA A 1 184 ? 5.144 -8.052 -10.062 1.00 91.62 184 ALA A C 1
ATOM 1401 O O . ALA A 1 184 ? 4.129 -8.217 -9.387 1.00 91.62 184 ALA A O 1
ATOM 1402 N N . SER A 1 185 ? 6.133 -7.246 -9.667 1.00 92.94 185 SER A N 1
ATOM 1403 C CA . SER A 1 185 ? 6.139 -6.540 -8.378 1.00 92.94 185 SER A CA 1
ATOM 1404 C C . SER A 1 185 ? 4.971 -5.553 -8.251 1.00 92.94 185 SER A C 1
ATOM 1406 O O . SER A 1 185 ? 4.331 -5.461 -7.205 1.00 92.94 185 SER A O 1
ATOM 1408 N N . ILE A 1 186 ? 4.640 -4.831 -9.326 1.00 91.88 186 ILE A N 1
ATOM 1409 C CA . ILE A 1 186 ? 3.485 -3.922 -9.366 1.00 91.88 186 ILE A CA 1
ATOM 1410 C C . ILE A 1 186 ? 2.174 -4.703 -9.207 1.00 91.88 186 ILE A C 1
ATOM 1412 O O . ILE A 1 186 ? 1.281 -4.247 -8.490 1.00 91.88 186 ILE A O 1
ATOM 1416 N N . ALA A 1 187 ? 2.053 -5.879 -9.829 1.00 89.31 187 ALA A N 1
ATOM 1417 C CA . ALA A 1 187 ? 0.883 -6.739 -9.669 1.00 89.31 187 ALA A CA 1
ATOM 1418 C C . ALA A 1 187 ? 0.726 -7.235 -8.219 1.00 89.31 187 ALA A C 1
ATOM 1420 O O . ALA A 1 187 ? -0.384 -7.205 -7.686 1.00 89.31 187 ALA A O 1
ATOM 1421 N N . GLU A 1 188 ? 1.817 -7.616 -7.548 1.00 93.38 188 GLU A N 1
ATOM 1422 C CA . GLU A 1 188 ? 1.791 -7.974 -6.122 1.00 93.38 188 GLU A CA 1
ATOM 1423 C C . GLU A 1 188 ? 1.377 -6.792 -5.237 1.00 93.38 188 GLU A C 1
ATOM 1425 O O . GLU A 1 188 ? 0.489 -6.927 -4.392 1.00 93.38 188 GLU A O 1
ATOM 1430 N N . VAL A 1 189 ? 1.942 -5.602 -5.472 1.00 92.69 189 VAL A N 1
ATOM 1431 C CA . VAL A 1 189 ? 1.543 -4.375 -4.761 1.00 92.69 189 VAL A CA 1
ATOM 1432 C C . VAL A 1 189 ? 0.053 -4.088 -4.966 1.00 92.69 189 VAL A C 1
ATOM 1434 O O . VAL A 1 189 ? -0.638 -3.736 -4.011 1.00 92.69 189 VAL A O 1
ATOM 1437 N N . ALA A 1 190 ? -0.477 -4.285 -6.176 1.00 90.38 190 ALA A N 1
ATOM 1438 C CA . ALA A 1 190 ? -1.897 -4.107 -6.469 1.00 90.38 190 ALA A CA 1
ATOM 1439 C C . ALA A 1 190 ? -2.789 -5.015 -5.609 1.00 90.38 190 ALA A C 1
ATOM 1441 O O . ALA A 1 190 ? -3.785 -4.555 -5.041 1.00 90.38 190 ALA A O 1
ATOM 1442 N N . VAL A 1 191 ? -2.419 -6.294 -5.498 1.00 93.88 191 VAL A N 1
ATOM 1443 C CA . VAL A 1 191 ? -3.126 -7.277 -4.667 1.00 93.88 191 VAL A CA 1
ATOM 1444 C C . VAL A 1 191 ? -3.053 -6.877 -3.194 1.00 93.88 191 VAL A C 1
ATOM 1446 O O . VAL A 1 191 ? -4.085 -6.830 -2.523 1.00 93.88 191 VAL A O 1
ATOM 1449 N N . HIS A 1 192 ? -1.872 -6.499 -2.697 1.00 92.81 192 HIS A N 1
ATOM 1450 C CA . HIS A 1 192 ? -1.702 -6.058 -1.311 1.00 92.81 192 HIS A CA 1
ATOM 1451 C C . HIS A 1 192 ? -2.504 -4.797 -0.977 1.00 92.81 192 HIS A C 1
ATOM 1453 O O . HIS A 1 192 ? -3.075 -4.705 0.110 1.00 92.81 192 HIS A O 1
ATOM 1459 N N . VAL A 1 193 ? -2.610 -3.843 -1.902 1.00 92.69 193 VAL A N 1
ATOM 1460 C CA . VAL A 1 193 ? -3.441 -2.641 -1.733 1.00 92.69 193 VAL A CA 1
ATOM 1461 C C . VAL A 1 193 ? -4.925 -3.002 -1.627 1.00 92.69 193 VAL A C 1
ATOM 1463 O O . VAL A 1 193 ? -5.631 -2.452 -0.783 1.00 92.69 193 VAL A O 1
ATOM 1466 N N . GLN A 1 194 ? -5.410 -3.946 -2.440 1.00 90.56 194 GLN A N 1
ATOM 1467 C CA . GLN A 1 194 ? -6.795 -4.420 -2.351 1.00 90.56 194 GLN A CA 1
ATOM 1468 C C . GLN A 1 194 ? -7.071 -5.157 -1.038 1.00 90.56 194 GLN A C 1
ATOM 1470 O O . GLN A 1 194 ? -8.100 -4.911 -0.408 1.00 90.56 194 GLN A O 1
ATOM 1475 N N . GLN A 1 195 ? -6.149 -6.020 -0.608 1.00 94.19 195 GLN A N 1
ATOM 1476 C CA . GLN A 1 195 ? -6.266 -6.722 0.667 1.00 94.19 195 GLN A CA 1
ATOM 1477 C C . GLN A 1 195 ? -6.264 -5.737 1.843 1.00 94.19 195 GLN A C 1
ATOM 1479 O O . GLN A 1 195 ? -7.145 -5.809 2.696 1.00 94.19 195 GLN A O 1
ATOM 1484 N N . THR A 1 196 ? -5.346 -4.767 1.844 1.00 92.44 196 THR A N 1
ATOM 1485 C CA . THR A 1 196 ? -5.258 -3.728 2.885 1.00 92.44 196 THR A CA 1
ATOM 1486 C C . THR A 1 196 ? -6.545 -2.909 2.968 1.00 92.44 196 THR A C 1
ATOM 1488 O O . THR A 1 196 ? -7.032 -2.644 4.065 1.00 92.44 196 THR A O 1
ATOM 1491 N N . ALA A 1 197 ? -7.143 -2.553 1.825 1.00 91.25 197 ALA A N 1
ATOM 1492 C CA . ALA A 1 197 ? -8.437 -1.873 1.798 1.00 91.25 197 ALA A CA 1
ATOM 1493 C C . ALA A 1 197 ? -9.554 -2.727 2.429 1.00 91.25 197 ALA A C 1
ATOM 1495 O O . ALA A 1 197 ? -10.352 -2.216 3.211 1.00 91.25 197 ALA A O 1
ATOM 1496 N N . GLY A 1 198 ? -9.598 -4.030 2.127 1.00 92.38 198 GLY A N 1
ATOM 1497 C CA . GLY A 1 198 ? -10.574 -4.955 2.715 1.00 92.38 198 GLY A CA 1
ATOM 1498 C C . GLY A 1 198 ? -10.389 -5.158 4.225 1.00 92.38 198 GLY A C 1
ATOM 1499 O O . GLY A 1 198 ? -11.365 -5.184 4.979 1.00 92.38 198 GLY A O 1
ATOM 1500 N N . GLU A 1 199 ? -9.143 -5.253 4.689 1.00 92.81 199 GLU A N 1
ATOM 1501 C CA . GLU A 1 199 ? -8.812 -5.346 6.115 1.00 92.81 199 GLU A CA 1
ATOM 1502 C C . GLU A 1 199 ? -9.159 -4.051 6.862 1.00 92.81 199 GLU A C 1
ATOM 1504 O O . GLU A 1 199 ? -9.758 -4.109 7.937 1.00 92.81 199 GLU A O 1
ATOM 1509 N N . ALA A 1 200 ? -8.871 -2.884 6.275 1.00 92.69 200 ALA A N 1
ATOM 1510 C CA . ALA A 1 200 ? -9.253 -1.585 6.829 1.00 92.69 200 ALA A CA 1
ATOM 1511 C C . ALA A 1 200 ? -10.778 -1.449 6.964 1.00 92.69 200 ALA A C 1
ATOM 1513 O O . ALA A 1 200 ? -11.267 -1.023 8.012 1.00 92.69 200 ALA A O 1
ATOM 1514 N N . HIS A 1 201 ? -11.528 -1.893 5.952 1.00 92.31 201 HIS A N 1
ATOM 1515 C CA . HIS A 1 201 ? -12.988 -1.911 5.984 1.00 92.31 201 HIS A CA 1
ATOM 1516 C C . HIS A 1 201 ? -13.540 -2.818 7.097 1.00 92.31 201 HIS A C 1
ATOM 1518 O O . HIS A 1 201 ? -14.445 -2.447 7.854 1.00 92.31 201 HIS A O 1
ATOM 1524 N N . THR A 1 202 ? -12.951 -4.008 7.243 1.00 94.06 202 THR A N 1
ATOM 1525 C CA . THR A 1 202 ? -13.309 -4.961 8.303 1.00 94.06 202 THR A CA 1
ATOM 1526 C C . THR A 1 202 ? -13.008 -4.382 9.688 1.00 94.06 202 THR A C 1
ATOM 1528 O O . THR A 1 202 ? -13.844 -4.462 10.589 1.00 94.06 202 THR A O 1
ATOM 1531 N N . ALA A 1 203 ? -11.848 -3.740 9.858 1.00 93.56 203 ALA A N 1
ATOM 1532 C CA . ALA A 1 203 ? -11.476 -3.063 11.096 1.00 93.56 203 ALA A CA 1
ATOM 1533 C C . ALA A 1 203 ? -12.433 -1.909 11.434 1.00 93.56 203 ALA A C 1
ATOM 1535 O O . ALA A 1 203 ? -12.811 -1.759 12.596 1.00 93.56 203 ALA A O 1
ATOM 1536 N N . ASN A 1 204 ? -12.870 -1.136 10.433 1.00 93.56 204 ASN A N 1
ATOM 1537 C CA . ASN A 1 204 ? -13.854 -0.070 10.617 1.00 93.56 204 ASN A CA 1
ATOM 1538 C C . ASN A 1 204 ? -15.199 -0.629 11.107 1.00 93.56 204 ASN A C 1
ATOM 1540 O O . ASN A 1 204 ? -15.748 -0.139 12.090 1.00 93.56 204 ASN A O 1
ATOM 1544 N N . THR A 1 205 ? -15.673 -1.716 10.493 1.00 94.81 205 THR A N 1
ATOM 1545 C CA . THR A 1 205 ? -16.917 -2.396 10.892 1.00 94.81 205 THR A CA 1
ATOM 1546 C C . THR A 1 205 ? -16.841 -2.924 12.330 1.00 94.81 205 THR A C 1
ATOM 1548 O O . THR A 1 205 ? -17.749 -2.699 13.129 1.00 94.81 205 THR A O 1
ATOM 1551 N N . LEU A 1 206 ? -15.741 -3.593 12.696 1.00 94.81 206 LEU A N 1
ATOM 1552 C CA . LEU A 1 206 ? -15.526 -4.091 14.062 1.00 94.81 206 LEU A CA 1
ATOM 1553 C C . LEU A 1 206 ? -15.454 -2.954 15.087 1.00 94.81 206 LEU A C 1
ATOM 1555 O O . LEU A 1 206 ? -15.937 -3.090 16.211 1.00 94.81 206 LEU A O 1
ATOM 1559 N N . ALA A 1 207 ? -14.857 -1.825 14.712 1.00 95.25 207 ALA A N 1
ATOM 1560 C CA . ALA A 1 207 ? -14.777 -0.656 15.569 1.00 95.25 207 ALA A CA 1
ATOM 1561 C C . ALA A 1 207 ? -16.148 0.013 15.763 1.00 95.25 207 ALA A C 1
ATOM 1563 O O . ALA A 1 207 ? -16.487 0.385 16.885 1.00 95.25 207 ALA A O 1
ATOM 1564 N N . GLU A 1 208 ? -16.967 0.106 14.715 1.00 94.25 208 GLU A N 1
ATOM 1565 C CA . GLU A 1 208 ? -18.354 0.581 14.809 1.00 94.25 208 GLU A CA 1
ATOM 1566 C C . GLU A 1 208 ? -19.187 -0.315 15.741 1.00 94.25 208 GLU A C 1
ATOM 1568 O O . GLU A 1 208 ? -19.811 0.194 16.674 1.00 94.25 208 GLU A O 1
ATOM 1573 N N . GLN A 1 209 ? -19.091 -1.642 15.593 1.00 94.75 209 GLN A N 1
ATOM 1574 C CA . GLN A 1 209 ? -19.720 -2.609 16.508 1.00 94.75 209 GLN A CA 1
ATOM 1575 C C . GLN A 1 209 ? -19.224 -2.447 17.954 1.00 94.75 209 GLN A C 1
ATOM 1577 O O . GLN A 1 209 ? -20.011 -2.462 18.900 1.00 94.75 209 GLN A O 1
ATOM 1582 N N . GLY A 1 210 ? -17.918 -2.247 18.153 1.00 94.19 210 GLY A N 1
ATOM 1583 C CA . GLY A 1 210 ? -17.344 -1.988 19.474 1.00 94.19 210 GLY A CA 1
ATOM 1584 C C . GLY A 1 210 ? -17.856 -0.689 20.108 1.00 94.19 210 GLY A C 1
ATOM 1585 O O . GLY A 1 210 ? -18.060 -0.634 21.322 1.00 94.19 210 GLY A O 1
ATOM 1586 N N . SER A 1 211 ? -18.101 0.344 19.296 1.00 94.31 211 SER A N 1
ATOM 1587 C CA . SER A 1 211 ? -18.705 1.602 19.742 1.00 94.31 211 SER A CA 1
ATOM 1588 C C . SER A 1 211 ? -20.158 1.406 20.178 1.00 94.31 211 SER A C 1
ATOM 1590 O O . SER A 1 211 ? -20.552 1.905 21.233 1.00 94.31 211 SER A O 1
ATOM 1592 N N . GLU A 1 212 ? -20.930 0.620 19.425 1.00 94.62 212 GLU A N 1
ATOM 1593 C CA . GLU A 1 212 ? -22.312 0.269 19.762 1.00 94.62 212 GLU A CA 1
ATOM 1594 C C . GLU A 1 212 ? -22.389 -0.499 21.090 1.00 94.62 212 GLU A C 1
ATOM 1596 O O . GLU A 1 212 ? -23.122 -0.100 21.996 1.00 94.62 212 GLU A O 1
ATOM 1601 N N . VAL A 1 213 ? -21.556 -1.532 21.262 1.00 94.75 213 VAL A N 1
ATOM 1602 C CA . VAL A 1 213 ? -21.471 -2.310 22.512 1.00 94.75 213 VAL A CA 1
ATOM 1603 C C . VAL A 1 213 ? -21.047 -1.436 23.696 1.00 94.75 213 VAL A C 1
ATOM 1605 O O . VAL A 1 213 ? -21.573 -1.579 24.803 1.00 94.75 213 VAL A O 1
ATOM 1608 N N . ALA A 1 214 ? -20.114 -0.502 23.496 1.00 94.38 214 ALA A N 1
ATOM 1609 C CA . ALA A 1 214 ? -19.751 0.460 24.534 1.00 94.38 214 ALA A CA 1
ATOM 1610 C C . ALA A 1 214 ? -20.928 1.397 24.874 1.00 94.38 214 ALA A C 1
ATOM 1612 O O . ALA A 1 214 ? -21.149 1.716 26.044 1.00 94.38 214 ALA A O 1
ATOM 1613 N N . GLY A 1 215 ? -21.716 1.795 23.871 1.00 93.44 215 GLY A N 1
ATOM 1614 C CA . GLY A 1 215 ? -22.944 2.568 24.038 1.00 93.44 215 GLY A CA 1
ATOM 1615 C C . GLY A 1 215 ? -23.972 1.856 24.918 1.00 93.44 215 GLY A C 1
ATOM 1616 O O . GLY A 1 215 ? -24.381 2.417 25.937 1.00 93.44 215 GLY A O 1
ATOM 1617 N N . THR A 1 216 ? -24.318 0.607 24.593 1.00 95.69 216 THR A N 1
ATOM 1618 C CA . THR A 1 216 ? -25.278 -0.187 25.382 1.00 95.69 216 THR A CA 1
ATOM 1619 C C . THR A 1 216 ? -24.756 -0.483 26.790 1.00 95.69 216 THR A C 1
ATOM 1621 O O . THR A 1 216 ? -25.503 -0.407 27.766 1.00 95.69 216 THR A O 1
ATOM 1624 N N . SER A 1 217 ? -23.450 -0.731 26.937 1.00 94.12 217 SER A N 1
ATOM 1625 C CA . SER A 1 217 ? -22.818 -0.932 28.248 1.00 94.12 217 SER A CA 1
ATOM 1626 C C . SER A 1 217 ? -22.928 0.312 29.132 1.00 94.12 217 SER A C 1
ATOM 1628 O O . SER A 1 217 ? -23.205 0.205 30.325 1.00 94.12 217 SER A O 1
ATOM 1630 N N . ARG A 1 218 ? -22.756 1.510 28.560 1.00 93.69 218 ARG A N 1
ATOM 1631 C CA . ARG A 1 218 ? -22.927 2.774 29.290 1.00 93.69 218 ARG A CA 1
ATOM 1632 C C . ARG A 1 218 ? -24.362 2.948 29.792 1.00 93.69 218 ARG A C 1
ATOM 1634 O O . ARG A 1 218 ? -24.546 3.368 30.933 1.00 93.69 218 ARG A O 1
ATOM 1641 N N . GLU A 1 219 ? -25.357 2.623 28.971 1.00 94.69 219 GLU A N 1
ATOM 1642 C CA . GLU A 1 219 ? -26.772 2.674 29.367 1.00 94.69 219 GLU A CA 1
ATOM 1643 C C . GLU A 1 219 ? -27.073 1.692 30.507 1.00 94.69 219 GLU A C 1
ATOM 1645 O O . GLU A 1 219 ? -27.689 2.069 31.506 1.00 94.69 219 GLU A O 1
ATOM 1650 N N . ALA A 1 220 ? -26.559 0.460 30.420 1.00 93.94 220 ALA A N 1
ATOM 1651 C CA . ALA A 1 220 ? -26.706 -0.539 31.477 1.00 93.94 220 ALA A CA 1
ATOM 1652 C C . ALA A 1 220 ? -26.090 -0.075 32.811 1.00 93.94 220 ALA A C 1
ATOM 1654 O O . ALA A 1 220 ? -26.690 -0.260 33.869 1.00 93.94 220 ALA A O 1
ATOM 1655 N N . ILE A 1 221 ? -24.927 0.584 32.772 1.00 92.75 221 ILE A N 1
ATOM 1656 C CA . ILE A 1 221 ? -24.271 1.145 33.964 1.00 92.75 221 ILE A CA 1
ATOM 1657 C C . ILE A 1 221 ? -25.098 2.281 34.578 1.00 92.75 221 ILE A C 1
ATOM 1659 O O . ILE A 1 221 ? -25.220 2.358 35.800 1.00 92.75 221 ILE A O 1
ATOM 1663 N N . GLN A 1 222 ? -25.690 3.152 33.755 1.00 91.25 222 GLN A N 1
ATOM 1664 C CA . GLN A 1 222 ? -26.574 4.218 34.242 1.00 91.25 222 GLN A CA 1
ATOM 1665 C C . GLN A 1 222 ? -27.821 3.647 34.929 1.00 91.25 222 GLN A C 1
ATOM 1667 O O . GLN A 1 222 ? -28.215 4.132 35.992 1.00 91.25 222 GLN A O 1
ATOM 1672 N N . LEU A 1 223 ? -28.404 2.583 34.370 1.00 93.38 223 LEU A N 1
ATOM 1673 C CA . LEU A 1 223 ? -29.528 1.876 34.983 1.00 93.38 223 LEU A CA 1
ATOM 1674 C C . LEU A 1 223 ? -29.135 1.223 36.320 1.00 93.38 223 LEU A C 1
ATOM 1676 O O . LEU A 1 223 ? -29.870 1.328 37.306 1.00 93.38 223 LEU A O 1
ATOM 1680 N N . LEU A 1 224 ? -27.960 0.591 36.375 1.00 91.44 224 LEU A N 1
ATOM 1681 C CA . LEU A 1 224 ? -27.387 0.013 37.596 1.00 91.44 224 LEU A CA 1
ATOM 1682 C C . LEU A 1 224 ? -27.193 1.073 38.685 1.00 91.44 224 LEU A C 1
ATOM 1684 O O . LEU A 1 224 ? -27.638 0.872 39.815 1.00 91.44 224 LEU A O 1
ATOM 1688 N N . ALA A 1 225 ? -26.610 2.223 38.342 1.00 89.62 225 ALA A N 1
ATOM 1689 C CA . ALA A 1 225 ? -26.437 3.339 39.270 1.00 89.62 225 ALA A CA 1
ATOM 1690 C C . ALA A 1 225 ? -27.783 3.819 39.840 1.00 89.62 225 ALA A C 1
ATOM 1692 O O . ALA A 1 225 ? -27.918 3.988 41.053 1.00 89.62 225 ALA A O 1
ATOM 1693 N N . GLY A 1 226 ? -28.803 3.956 38.984 1.00 91.31 226 GLY A N 1
ATOM 1694 C CA . GLY A 1 226 ? -30.160 4.301 39.414 1.00 91.31 226 GLY A CA 1
ATOM 1695 C C . GLY A 1 226 ? -30.781 3.252 40.342 1.00 91.31 226 GLY A C 1
ATOM 1696 O O . GLY A 1 226 ? -31.402 3.604 41.345 1.00 91.31 226 GLY A O 1
ATOM 1697 N N . THR A 1 227 ? -30.560 1.966 40.063 1.00 90.69 227 THR A N 1
ATOM 1698 C CA . THR A 1 227 ? -31.039 0.859 40.907 1.00 90.69 227 THR A CA 1
ATOM 1699 C C . THR A 1 227 ? -30.412 0.915 42.303 1.00 90.69 227 THR A C 1
ATOM 1701 O O . THR A 1 227 ? -31.124 0.802 43.298 1.00 90.69 227 THR A O 1
ATOM 1704 N N . VAL A 1 228 ? -29.107 1.189 42.413 1.00 89.69 228 VAL A N 1
ATOM 1705 C CA . VAL A 1 228 ? -28.431 1.371 43.713 1.00 89.69 228 VAL A CA 1
ATOM 1706 C C . VAL A 1 228 ? -29.029 2.543 44.494 1.00 89.69 228 VAL A C 1
ATOM 1708 O O . VAL A 1 228 ? -29.269 2.432 45.699 1.00 89.69 228 VAL A O 1
ATOM 1711 N N . THR A 1 229 ? -29.326 3.662 43.824 1.00 89.69 229 THR A N 1
ATOM 1712 C CA . THR A 1 229 ? -30.013 4.800 44.456 1.00 89.69 229 THR A CA 1
ATOM 1713 C C . THR A 1 229 ? -31.398 4.411 44.985 1.00 89.69 229 THR A C 1
ATOM 1715 O O . THR A 1 229 ? -31.749 4.789 46.104 1.00 89.69 229 THR A O 1
ATOM 1718 N N . GLN A 1 230 ? -32.169 3.617 44.237 1.00 91.56 230 GLN A N 1
ATOM 1719 C CA . GLN A 1 230 ? -33.482 3.135 44.683 1.00 91.56 230 GLN A CA 1
ATOM 1720 C C . GLN A 1 230 ? -33.384 2.201 45.894 1.00 91.56 230 GLN A C 1
ATOM 1722 O O . GLN A 1 230 ? -34.177 2.333 46.828 1.00 91.56 230 GLN A O 1
ATOM 1727 N N . ILE A 1 231 ? -32.396 1.302 45.925 1.00 89.50 231 ILE A N 1
ATOM 1728 C CA . ILE A 1 231 ? -32.164 0.423 47.081 1.00 89.50 231 ILE A CA 1
ATOM 1729 C C . ILE A 1 231 ? -31.822 1.264 48.321 1.00 89.50 231 ILE A C 1
ATOM 1731 O O . ILE A 1 231 ? -32.409 1.049 49.382 1.00 89.50 231 ILE A O 1
ATOM 1735 N N . ASN A 1 232 ? -30.961 2.281 48.185 1.00 87.38 232 ASN A N 1
ATOM 1736 C CA . ASN A 1 232 ? -30.645 3.205 49.282 1.00 87.38 232 ASN A CA 1
ATOM 1737 C C . ASN A 1 232 ? -31.905 3.878 49.849 1.00 87.38 232 ASN A C 1
ATOM 1739 O O . ASN A 1 232 ? -32.072 3.978 51.066 1.00 87.38 232 ASN A O 1
ATOM 1743 N N . GLN A 1 233 ? -32.821 4.299 48.975 1.00 90.81 233 GLN A N 1
ATOM 1744 C CA . GLN A 1 233 ? -34.084 4.902 49.392 1.00 90.81 233 GLN A CA 1
ATOM 1745 C C . GLN A 1 233 ? -35.003 3.891 50.099 1.00 90.81 233 GLN A C 1
ATOM 1747 O O . GLN A 1 233 ? -35.600 4.219 51.125 1.00 90.81 233 GLN A O 1
ATOM 1752 N N . ALA A 1 234 ? -35.091 2.655 49.600 1.00 90.62 234 ALA A N 1
ATOM 1753 C CA . ALA A 1 234 ? -35.895 1.597 50.211 1.00 90.62 234 ALA A CA 1
ATOM 1754 C C . ALA A 1 234 ? -35.397 1.224 51.619 1.00 90.62 234 ALA A C 1
ATOM 1756 O O . ALA A 1 234 ? -36.204 1.106 52.543 1.00 90.62 234 ALA A O 1
ATOM 1757 N N . VAL A 1 235 ? -34.078 1.113 51.814 1.00 90.12 235 VAL A N 1
ATOM 1758 C CA . VAL A 1 235 ? -33.473 0.864 53.135 1.00 90.12 235 VAL A CA 1
ATOM 1759 C C . VAL A 1 235 ? -33.694 2.051 54.077 1.00 90.12 235 VAL A C 1
ATOM 1761 O O . VAL A 1 235 ? -34.012 1.851 55.250 1.00 90.12 235 VAL A O 1
ATOM 1764 N N . GLY A 1 236 ? -33.614 3.286 53.571 1.00 89.38 236 GLY A N 1
ATOM 1765 C CA . GLY A 1 236 ? -33.965 4.487 54.336 1.00 89.38 236 GLY A CA 1
ATOM 1766 C C . GLY A 1 236 ? -35.420 4.477 54.822 1.00 89.38 236 GLY A C 1
ATOM 1767 O O . GLY A 1 236 ? -35.684 4.740 55.997 1.00 89.38 236 GLY A O 1
ATOM 1768 N N . ASN A 1 237 ? -36.359 4.089 53.956 1.00 91.62 237 ASN A N 1
ATOM 1769 C CA . ASN A 1 237 ? -37.771 3.940 54.318 1.00 91.62 237 ASN A CA 1
ATOM 1770 C C . ASN A 1 237 ? -37.977 2.833 55.366 1.00 91.62 237 ASN A C 1
ATOM 1772 O O . ASN A 1 237 ? -38.695 3.041 56.345 1.00 91.62 237 ASN A O 1
ATOM 1776 N N . LEU A 1 238 ? -37.306 1.685 55.210 1.00 90.44 238 LEU A N 1
ATOM 1777 C CA . LEU A 1 238 ? -37.344 0.588 56.181 1.00 90.44 238 LEU A CA 1
ATOM 1778 C C . LEU A 1 238 ? -36.811 1.023 57.554 1.00 90.44 238 LEU A C 1
ATOM 1780 O O . LEU A 1 238 ? -37.394 0.668 58.580 1.00 90.44 238 LEU A O 1
ATOM 1784 N N . ALA A 1 239 ? -35.737 1.818 57.590 1.00 89.25 239 ALA A N 1
ATOM 1785 C CA . ALA A 1 239 ? -35.185 2.387 58.821 1.00 89.25 239 ALA A CA 1
ATOM 1786 C C . ALA A 1 239 ? -36.180 3.331 59.525 1.00 89.25 239 ALA A C 1
ATOM 1788 O O . ALA A 1 239 ? -36.241 3.363 60.758 1.00 89.25 239 ALA A O 1
ATOM 1789 N N . GLY A 1 240 ? -36.985 4.068 58.750 1.00 90.75 240 GLY A N 1
ATOM 1790 C CA . GLY A 1 240 ? -38.105 4.866 59.251 1.00 90.75 240 GLY A CA 1
ATOM 1791 C C . GLY A 1 240 ? -39.218 4.001 59.849 1.00 90.75 240 GLY A C 1
ATOM 1792 O O . GLY A 1 240 ? -39.594 4.191 61.002 1.00 90.75 240 GLY A O 1
ATOM 1793 N N . GLN A 1 241 ? -39.678 2.978 59.127 1.00 91.31 241 GLN A N 1
ATOM 1794 C CA . GLN A 1 241 ? -40.730 2.069 59.606 1.00 91.31 241 GLN A CA 1
ATOM 1795 C C . GLN A 1 241 ? -40.314 1.292 60.865 1.00 91.31 241 GLN A C 1
ATOM 1797 O O . GLN A 1 241 ? -41.079 1.167 61.820 1.00 91.31 241 GLN A O 1
ATOM 1802 N N . THR A 1 242 ? -39.067 0.819 60.929 1.00 92.31 242 THR A N 1
ATOM 1803 C CA . THR A 1 242 ? -38.533 0.178 62.145 1.00 92.31 242 THR A CA 1
ATOM 1804 C C . THR A 1 242 ? -38.441 1.147 63.323 1.00 92.31 242 THR A C 1
ATOM 1806 O O . THR A 1 242 ? -38.571 0.730 64.476 1.00 92.31 242 THR A O 1
ATOM 1809 N N . GLN A 1 243 ? -38.265 2.447 63.070 1.00 90.31 243 GLN A N 1
ATOM 1810 C CA . GLN A 1 243 ? -38.311 3.463 64.116 1.00 90.31 243 GLN A CA 1
ATOM 1811 C C . GLN A 1 243 ? -39.708 3.608 64.720 1.00 90.31 243 GLN A C 1
ATOM 1813 O O . GLN A 1 243 ? -39.824 3.676 65.944 1.00 90.31 243 GLN A O 1
ATOM 1818 N N . GLU A 1 244 ? -40.751 3.594 63.894 1.00 93.38 244 GLU A N 1
ATOM 1819 C CA . GLU A 1 244 ? -42.143 3.631 64.354 1.00 93.38 244 GLU A CA 1
ATOM 1820 C C . GLU A 1 244 ? -42.483 2.407 65.215 1.00 93.38 244 GLU A C 1
ATOM 1822 O O . GLU A 1 244 ? -43.035 2.554 66.308 1.00 93.38 244 GLU A O 1
ATOM 1827 N N . ILE A 1 245 ? -42.054 1.207 64.799 1.00 93.12 245 ILE A N 1
ATOM 1828 C CA . ILE A 1 245 ? -42.240 -0.027 65.584 1.00 93.12 245 ILE A CA 1
ATOM 1829 C C . ILE A 1 245 ? -41.540 0.075 66.945 1.00 93.12 245 ILE A C 1
ATOM 1831 O O . ILE A 1 245 ? -42.109 -0.311 67.966 1.00 93.12 245 ILE A O 1
ATOM 1835 N N . ARG A 1 246 ? -40.323 0.631 66.993 1.00 93.06 246 ARG A N 1
ATOM 1836 C CA . ARG A 1 246 ? -39.590 0.841 68.252 1.00 93.06 246 ARG A CA 1
ATOM 1837 C C . ARG A 1 246 ? -40.352 1.764 69.208 1.00 93.06 246 ARG A C 1
ATOM 1839 O O . ARG A 1 246 ? -40.412 1.482 70.406 1.00 93.06 246 ARG A O 1
ATOM 1846 N N . VAL A 1 247 ? -40.926 2.853 68.690 1.00 94.25 247 VAL A N 1
ATOM 1847 C CA . VAL A 1 247 ? -41.743 3.794 69.476 1.00 94.25 247 VAL A CA 1
ATOM 1848 C C . VAL A 1 247 ? -42.993 3.094 70.017 1.00 94.25 247 VAL A C 1
ATOM 1850 O O . VAL A 1 247 ? -43.265 3.186 71.214 1.00 94.25 247 VAL A O 1
ATOM 1853 N N . ALA A 1 248 ? -43.697 2.321 69.185 1.00 93.44 248 ALA A N 1
ATOM 1854 C CA . ALA A 1 248 ? -44.855 1.536 69.611 1.00 93.44 248 ALA A CA 1
ATOM 1855 C C . ALA A 1 248 ? -44.491 0.495 70.687 1.00 93.44 248 ALA A C 1
ATOM 1857 O O . ALA A 1 248 ? -45.155 0.414 71.719 1.00 93.44 248 ALA A O 1
ATOM 1858 N N . ALA A 1 249 ? -43.389 -0.241 70.512 1.00 93.69 249 ALA A N 1
ATOM 1859 C CA . ALA A 1 249 ? -42.900 -1.202 71.502 1.00 93.69 249 ALA A CA 1
ATOM 1860 C C . ALA A 1 249 ? -42.547 -0.529 72.842 1.00 93.69 249 ALA A C 1
ATOM 1862 O O . ALA A 1 249 ? -42.825 -1.084 73.902 1.00 93.69 249 ALA A O 1
ATOM 1863 N N . SER A 1 250 ? -41.989 0.688 72.816 1.00 94.12 250 SER A N 1
ATOM 1864 C CA . SER A 1 250 ? -41.732 1.474 74.032 1.00 94.12 250 SER A CA 1
ATOM 1865 C C . SER A 1 250 ? -43.017 1.929 74.729 1.00 94.12 250 SER A C 1
ATOM 1867 O O . SER A 1 250 ? -43.048 2.014 75.955 1.00 94.12 250 SER A O 1
ATOM 1869 N N . MET A 1 251 ? -44.077 2.218 73.973 1.00 95.88 251 MET A N 1
ATOM 1870 C CA . MET A 1 251 ? -45.388 2.541 74.537 1.00 95.88 251 MET A CA 1
ATOM 1871 C C . MET A 1 251 ? -46.021 1.312 75.202 1.00 95.88 251 MET A C 1
ATOM 1873 O O . MET A 1 251 ? -46.517 1.414 76.320 1.00 95.88 251 MET A O 1
ATOM 1877 N N . ILE A 1 252 ? -45.940 0.139 74.565 1.00 93.94 252 ILE A N 1
ATOM 1878 C CA . ILE A 1 252 ? -46.428 -1.128 75.138 1.00 93.94 252 ILE A CA 1
ATOM 1879 C C . ILE A 1 252 ? -45.649 -1.480 76.413 1.00 93.94 252 ILE A C 1
ATOM 1881 O O . ILE A 1 252 ? -46.260 -1.873 77.404 1.00 93.94 252 ILE A O 1
ATOM 1885 N N . GLN A 1 253 ? -44.329 -1.268 76.429 1.00 94.00 253 GLN A N 1
ATOM 1886 C CA . GLN A 1 253 ? -43.502 -1.412 77.630 1.00 94.00 253 GLN A CA 1
ATOM 1887 C C . GLN A 1 253 ? -44.012 -0.521 78.774 1.00 94.00 253 GLN A C 1
ATOM 1889 O O . GLN A 1 253 ? -44.197 -1.003 79.889 1.00 94.00 253 GLN A O 1
ATOM 1894 N N . ALA A 1 254 ? -44.292 0.758 78.498 1.00 94.69 254 ALA A N 1
ATOM 1895 C CA . ALA A 1 254 ? -44.812 1.687 79.502 1.00 94.69 254 ALA A CA 1
ATOM 1896 C C . ALA A 1 254 ? -46.199 1.267 80.028 1.00 94.69 254 ALA A C 1
ATOM 1898 O O . ALA A 1 254 ? -46.468 1.375 81.226 1.00 94.69 254 ALA A O 1
ATOM 1899 N N . ILE A 1 255 ? -47.062 0.733 79.155 1.00 94.00 255 ILE A N 1
ATOM 1900 C CA . ILE A 1 255 ? -48.359 0.161 79.547 1.00 94.00 255 ILE A CA 1
ATOM 1901 C C . ILE A 1 255 ? -48.154 -1.079 80.428 1.00 94.00 255 ILE A C 1
ATOM 1903 O O . ILE A 1 255 ? -48.818 -1.213 81.456 1.00 94.00 255 ILE A O 1
ATOM 1907 N N . ALA A 1 256 ? -47.226 -1.972 80.075 1.00 94.44 256 ALA A N 1
ATOM 1908 C CA . ALA A 1 256 ? -46.888 -3.142 80.884 1.00 94.44 256 ALA A CA 1
ATOM 1909 C C . ALA A 1 256 ? -46.338 -2.740 82.265 1.00 94.44 256 ALA A C 1
ATOM 1911 O O . ALA A 1 256 ? -46.722 -3.330 83.274 1.00 94.44 256 ALA A O 1
ATOM 1912 N N . ASP A 1 257 ? -45.517 -1.689 82.340 1.00 92.38 257 ASP A N 1
ATOM 1913 C CA . ASP A 1 257 ? -45.010 -1.132 83.598 1.00 92.38 257 ASP A CA 1
ATOM 1914 C C . ASP A 1 257 ? -46.137 -0.597 84.490 1.00 92.38 257 ASP A C 1
ATOM 1916 O O . ASP A 1 257 ? -46.202 -0.940 85.676 1.00 92.38 257 ASP A O 1
ATOM 1920 N N . GLN A 1 258 ? -47.062 0.181 83.917 1.00 95.00 258 GLN A N 1
ATOM 1921 C CA . GLN A 1 258 ? -48.256 0.657 84.621 1.00 95.00 258 GLN A CA 1
ATOM 1922 C C . GLN A 1 258 ? -49.163 -0.495 85.064 1.00 95.00 258 GLN A C 1
ATOM 1924 O O . GLN A 1 258 ? -49.627 -0.503 86.202 1.00 95.00 258 GLN A O 1
ATOM 1929 N N . THR A 1 259 ? -49.384 -1.489 84.204 1.00 94.06 259 THR A N 1
ATOM 1930 C CA . THR A 1 259 ? -50.230 -2.656 84.502 1.00 94.06 259 THR A CA 1
ATOM 1931 C C . THR A 1 259 ? -49.630 -3.487 85.634 1.00 94.06 259 THR A C 1
ATOM 1933 O O . THR A 1 259 ? -50.344 -3.912 86.536 1.00 94.06 259 THR A O 1
ATOM 1936 N N . ASN A 1 260 ? -48.304 -3.647 85.653 1.00 91.75 260 ASN A N 1
ATOM 1937 C CA . ASN A 1 260 ? -47.582 -4.304 86.738 1.00 91.75 260 ASN A CA 1
ATOM 1938 C C . ASN A 1 260 ? -47.700 -3.535 88.071 1.00 91.75 260 ASN A C 1
ATOM 1940 O O . ASN A 1 260 ? -47.835 -4.162 89.120 1.00 91.75 260 ASN A O 1
ATOM 1944 N N . LEU A 1 261 ? -47.675 -2.195 88.050 1.00 92.69 261 LEU A N 1
ATOM 1945 C CA . LEU A 1 261 ? -47.898 -1.364 89.245 1.00 92.69 261 LEU A CA 1
ATOM 1946 C C . LEU A 1 261 ? -49.345 -1.445 89.752 1.00 92.69 261 LEU A C 1
ATOM 1948 O O . LEU A 1 261 ? -49.568 -1.571 90.955 1.00 92.69 261 LEU A O 1
ATOM 1952 N N . LEU A 1 262 ? -50.328 -1.413 88.849 1.00 91.62 262 LEU A N 1
ATOM 1953 C CA . LEU A 1 262 ? -51.743 -1.578 89.192 1.00 91.62 262 LEU A CA 1
ATOM 1954 C C . LEU A 1 262 ? -52.014 -2.962 89.791 1.00 91.62 262 LEU A C 1
ATOM 1956 O O . LEU A 1 262 ? -52.687 -3.064 90.815 1.00 91.62 262 LEU A O 1
ATOM 1960 N N . ALA A 1 263 ? -51.439 -4.011 89.199 1.00 92.50 263 ALA A N 1
ATOM 1961 C CA . ALA A 1 263 ? -51.540 -5.378 89.697 1.00 92.50 263 ALA A CA 1
ATOM 1962 C C . ALA A 1 263 ? -50.875 -5.546 91.073 1.00 92.50 263 ALA A C 1
ATOM 1964 O O . ALA A 1 263 ? -51.435 -6.200 91.947 1.00 92.50 263 ALA A O 1
ATOM 1965 N N . LEU A 1 264 ? -49.727 -4.899 91.309 1.00 90.62 264 LEU A N 1
ATOM 1966 C CA . LEU A 1 264 ? -49.083 -4.872 92.625 1.00 90.62 264 LEU A CA 1
ATOM 1967 C C . LEU A 1 264 ? -49.981 -4.215 93.684 1.00 90.62 264 LEU A C 1
ATOM 1969 O O . LEU A 1 264 ? -50.156 -4.774 94.764 1.00 90.62 264 LEU A O 1
ATOM 1973 N N . ASN A 1 265 ? -50.577 -3.061 93.372 1.00 90.06 265 ASN A N 1
ATOM 1974 C CA . ASN A 1 265 ? -51.501 -2.380 94.282 1.00 90.06 265 ASN A CA 1
ATOM 1975 C C . ASN A 1 265 ? -52.746 -3.236 94.568 1.00 90.06 265 ASN A C 1
ATOM 1977 O O . ASN A 1 265 ? -53.182 -3.322 95.714 1.00 90.06 265 ASN A O 1
ATOM 1981 N N . ALA A 1 266 ? -53.280 -3.917 93.549 1.00 88.81 266 ALA A N 1
ATOM 1982 C CA . ALA A 1 266 ? -54.401 -4.840 93.704 1.00 88.81 266 ALA A CA 1
ATOM 1983 C C . ALA A 1 266 ? -54.042 -6.062 94.569 1.00 88.81 266 ALA A C 1
ATOM 1985 O O . ALA A 1 266 ? -54.840 -6.455 95.416 1.00 88.81 266 ALA A O 1
ATOM 1986 N N . ALA A 1 267 ? -52.840 -6.628 94.416 1.00 88.75 267 ALA A N 1
ATOM 1987 C CA . ALA A 1 267 ? -52.353 -7.731 95.246 1.00 88.75 267 ALA A CA 1
ATOM 1988 C C . ALA A 1 267 ? -52.176 -7.313 96.718 1.00 88.75 267 ALA A C 1
ATOM 1990 O O . ALA A 1 267 ? -52.533 -8.070 97.620 1.00 88.75 267 ALA A O 1
ATOM 1991 N N . ILE A 1 268 ? -51.685 -6.090 96.968 1.00 86.75 268 ILE A N 1
ATOM 1992 C CA . ILE A 1 268 ? -51.573 -5.516 98.320 1.00 86.75 268 ILE A CA 1
ATOM 1993 C C . ILE A 1 268 ? -52.960 -5.375 98.961 1.00 86.75 268 ILE A C 1
ATOM 1995 O O . ILE A 1 268 ? -53.154 -5.803 100.100 1.00 86.75 268 ILE A O 1
ATOM 1999 N N . GLU A 1 269 ? -53.937 -4.822 98.241 1.00 88.12 269 GLU A N 1
ATOM 2000 C CA . GLU A 1 269 ? -55.286 -4.621 98.784 1.00 88.12 269 GLU A CA 1
ATOM 2001 C C . GLU A 1 269 ? -56.038 -5.954 98.964 1.00 88.12 269 GLU A C 1
ATOM 2003 O O . GLU A 1 269 ? -56.747 -6.144 99.953 1.00 88.12 269 GLU A O 1
ATOM 2008 N N . ALA A 1 270 ? -55.806 -6.930 98.078 1.00 87.25 270 ALA A N 1
ATOM 2009 C CA . ALA A 1 270 ? -56.311 -8.293 98.222 1.00 87.25 270 ALA A CA 1
ATOM 2010 C C . ALA A 1 270 ? -55.726 -9.006 99.457 1.00 87.25 270 ALA A C 1
ATOM 2012 O O . ALA A 1 270 ? -56.465 -9.669 100.184 1.00 87.25 270 ALA A O 1
ATOM 2013 N N . ALA A 1 271 ? -54.431 -8.823 99.750 1.00 84.25 271 ALA A N 1
ATOM 2014 C CA . ALA A 1 271 ? -53.806 -9.326 100.976 1.00 84.25 271 ALA A CA 1
ATOM 2015 C C . ALA A 1 271 ? -54.368 -8.644 102.239 1.00 84.25 271 ALA A C 1
ATOM 2017 O O . ALA A 1 271 ? -54.512 -9.280 103.284 1.00 84.25 271 ALA A O 1
ATOM 2018 N N . ARG A 1 272 ? -54.740 -7.361 102.137 1.00 85.69 272 ARG A N 1
ATOM 2019 C CA . ARG A 1 272 ? -55.333 -6.570 103.226 1.00 85.69 272 ARG A CA 1
ATOM 2020 C C . ARG A 1 272 ? -56.760 -7.004 103.585 1.00 85.69 272 ARG A C 1
ATOM 2022 O O . ARG A 1 272 ? -57.154 -6.879 104.742 1.00 85.69 272 ARG A O 1
ATOM 2029 N N . ALA A 1 273 ? -57.512 -7.543 102.624 1.00 85.25 273 ALA A N 1
ATOM 2030 C CA . ALA A 1 273 ? -58.879 -8.041 102.804 1.00 85.25 273 ALA A CA 1
ATOM 2031 C C . ALA A 1 273 ? -58.978 -9.458 103.427 1.00 85.25 273 ALA A C 1
ATOM 2033 O O . ALA A 1 273 ? -60.085 -9.952 103.657 1.00 85.25 273 ALA A O 1
ATOM 2034 N N . GLY A 1 274 ? -57.852 -10.125 103.718 1.00 81.44 274 GLY A N 1
ATOM 2035 C CA . GLY A 1 274 ? -57.828 -11.442 104.373 1.00 81.44 274 GLY A CA 1
ATOM 2036 C C . GLY A 1 274 ? -58.459 -12.563 103.530 1.00 81.44 274 GLY A C 1
ATOM 2037 O O . GLY A 1 274 ? -58.265 -12.620 102.318 1.00 81.44 274 GLY A O 1
ATOM 2038 N N . GLU A 1 275 ? -59.237 -13.466 104.148 1.00 76.12 275 GLU A N 1
ATOM 2039 C CA . GLU A 1 275 ? -59.853 -14.623 103.456 1.00 76.12 275 GLU A CA 1
ATOM 2040 C C . GLU A 1 275 ? -60.809 -14.227 102.312 1.00 76.12 275 GLU A C 1
ATOM 2042 O O . GLU A 1 275 ? -60.949 -14.977 101.349 1.00 76.12 275 GLU A O 1
ATOM 2047 N N . GLN A 1 276 ? -61.416 -13.033 102.358 1.00 76.88 276 GLN A N 1
ATOM 2048 C CA . GLN A 1 276 ? -62.322 -12.544 101.304 1.00 76.88 276 GLN A CA 1
ATOM 2049 C C . GLN A 1 276 ? -61.578 -12.068 100.041 1.00 76.88 276 GLN A C 1
ATOM 2051 O O . GLN A 1 276 ? -62.165 -11.997 98.963 1.00 76.88 276 GLN A O 1
ATOM 2056 N N . GLY A 1 277 ? -60.280 -11.758 100.149 1.00 81.56 277 GLY A N 1
ATOM 2057 C CA . GLY A 1 277 ? -59.444 -11.264 99.048 1.00 81.56 277 GLY A CA 1
ATOM 2058 C C . GLY A 1 277 ? -58.703 -12.353 98.267 1.00 81.56 277 GLY A C 1
ATOM 2059 O O . GLY A 1 277 ? -58.088 -12.058 97.245 1.00 81.56 277 GLY A O 1
ATOM 2060 N N . ARG A 1 278 ? -58.773 -13.620 98.701 1.00 78.12 278 ARG A N 1
ATOM 2061 C CA . ARG A 1 278 ? -57.991 -14.737 98.136 1.00 78.12 278 ARG A CA 1
ATOM 2062 C C . ARG A 1 278 ? -58.156 -14.913 96.624 1.00 78.12 278 ARG A C 1
ATOM 2064 O O . ARG A 1 278 ? -57.164 -15.091 95.926 1.00 78.12 278 ARG A O 1
ATOM 2071 N N . GLY A 1 279 ? -59.387 -14.831 96.112 1.00 81.75 279 GLY A N 1
ATOM 2072 C CA . GLY A 1 279 ? -59.655 -14.932 94.671 1.00 81.75 279 GLY A CA 1
ATOM 2073 C C . GLY A 1 279 ? -59.092 -13.752 93.869 1.00 81.75 279 GLY A C 1
ATOM 2074 O O . GLY A 1 279 ? -58.567 -13.945 92.777 1.00 81.75 279 GLY A O 1
ATOM 2075 N N . PHE A 1 280 ? -59.130 -12.542 94.435 1.00 85.38 280 PHE A N 1
ATOM 2076 C CA . PHE A 1 280 ? -58.570 -11.338 93.814 1.00 85.38 280 PHE A CA 1
ATOM 2077 C C . PHE A 1 280 ? -57.039 -11.326 93.827 1.00 85.38 280 PHE A C 1
ATOM 2079 O O . PHE A 1 280 ? -56.438 -10.859 92.863 1.00 85.38 280 PHE A O 1
ATOM 2086 N N . ALA A 1 281 ? -56.408 -11.878 94.868 1.00 86.31 281 ALA A N 1
ATOM 2087 C CA . ALA A 1 281 ? -54.954 -12.005 94.947 1.00 86.31 281 ALA A CA 1
ATOM 2088 C C . ALA A 1 281 ? -54.400 -12.876 93.806 1.00 86.31 281 ALA A C 1
ATOM 2090 O O . ALA A 1 281 ? -53.446 -12.477 93.146 1.00 86.31 281 ALA A O 1
ATOM 2091 N N . VAL A 1 282 ? -55.059 -14.005 93.503 1.00 88.12 282 VAL A N 1
ATOM 2092 C CA . VAL A 1 282 ? -54.663 -14.892 92.392 1.00 88.12 282 VAL A CA 1
ATOM 2093 C C . VAL A 1 282 ? -54.759 -14.175 91.043 1.00 88.12 282 VAL A C 1
ATOM 2095 O O . VAL A 1 282 ? -53.840 -14.261 90.233 1.00 88.12 282 VAL A O 1
ATOM 2098 N N . VAL A 1 283 ? -55.841 -13.427 90.801 1.00 90.88 283 VAL A N 1
ATOM 2099 C CA . VAL A 1 283 ? -55.997 -12.654 89.556 1.00 90.88 283 VAL A CA 1
ATOM 2100 C C . VAL A 1 283 ? -54.952 -11.538 89.464 1.00 90.88 283 VAL A C 1
ATOM 2102 O O . VAL A 1 283 ? -54.391 -11.318 88.394 1.00 90.88 283 VAL A O 1
ATOM 2105 N N . ALA A 1 284 ? -54.657 -10.847 90.569 1.00 91.25 284 ALA A N 1
ATOM 2106 C CA . ALA A 1 284 ? -53.643 -9.797 90.603 1.00 91.25 284 ALA A CA 1
ATOM 2107 C C . ALA A 1 284 ? -52.232 -10.344 90.313 1.00 91.25 284 ALA A C 1
ATOM 2109 O O . ALA A 1 284 ? -51.498 -9.736 89.532 1.00 91.25 284 ALA A O 1
ATOM 2110 N N . ASP A 1 285 ? -51.875 -11.506 90.864 1.00 90.00 285 ASP A N 1
ATOM 2111 C CA . ASP A 1 285 ? -50.600 -12.170 90.572 1.00 90.00 285 ASP A CA 1
ATOM 2112 C C . ASP A 1 285 ? -50.516 -12.653 89.112 1.00 90.00 285 ASP A C 1
ATOM 2114 O O . ASP A 1 285 ? -49.473 -12.485 88.477 1.00 90.00 285 ASP A O 1
ATOM 2118 N N . GLU A 1 286 ? -51.614 -13.151 88.530 1.00 92.75 286 GLU A N 1
ATOM 2119 C CA . GLU A 1 286 ? -51.665 -13.553 87.116 1.00 92.75 286 GLU A CA 1
ATOM 2120 C C . GLU A 1 286 ? -51.516 -12.346 86.168 1.00 92.75 286 GLU A C 1
ATOM 2122 O O . GLU A 1 286 ? -50.733 -12.384 85.215 1.00 92.75 286 GLU A O 1
ATOM 2127 N N . VAL A 1 287 ? -52.193 -11.224 86.455 1.00 93.94 287 VAL A N 1
ATOM 2128 C CA . VAL A 1 287 ? -52.045 -9.968 85.690 1.00 93.94 287 VAL A CA 1
ATOM 2129 C C . VAL A 1 287 ? -50.620 -9.425 85.811 1.00 93.94 287 VAL A C 1
ATOM 2131 O O . VAL A 1 287 ? -50.049 -8.949 84.827 1.00 93.94 287 VAL A O 1
ATOM 2134 N N . ARG A 1 288 ? -50.010 -9.527 86.996 1.00 90.69 288 ARG A N 1
ATOM 2135 C CA . ARG A 1 288 ? -48.620 -9.123 87.224 1.00 90.69 288 ARG A CA 1
ATOM 2136 C C . ARG A 1 288 ? -47.642 -9.994 86.432 1.00 90.69 288 ARG A C 1
ATOM 2138 O O . ARG A 1 288 ? -46.728 -9.458 85.802 1.00 90.69 288 ARG A O 1
ATOM 2145 N N . ALA A 1 289 ? -47.846 -11.310 86.410 1.00 91.38 289 ALA A N 1
ATOM 2146 C CA . ALA A 1 289 ? -47.053 -12.236 85.605 1.00 91.38 289 ALA A CA 1
ATOM 2147 C C . ALA A 1 289 ? -47.198 -11.955 84.097 1.00 91.38 289 ALA A C 1
ATOM 2149 O O . ALA A 1 289 ? -46.199 -11.948 83.371 1.00 91.38 289 ALA A O 1
ATOM 2150 N N . LEU A 1 290 ? -48.412 -11.647 83.627 1.00 93.69 290 LEU A N 1
ATOM 2151 C CA . LEU A 1 290 ? -48.675 -11.272 82.235 1.00 93.69 290 LEU A CA 1
ATOM 2152 C C . LEU A 1 290 ? -48.010 -9.940 81.858 1.00 93.69 290 LEU A C 1
ATOM 2154 O O . LEU A 1 290 ? -47.410 -9.832 80.787 1.00 93.69 290 LEU A O 1
ATOM 2158 N N . ALA A 1 291 ? -48.055 -8.942 82.743 1.00 93.69 291 ALA A N 1
ATOM 2159 C CA . ALA A 1 291 ? -47.355 -7.674 82.559 1.00 93.69 291 ALA A CA 1
ATOM 2160 C C . ALA A 1 291 ? -45.828 -7.873 82.509 1.00 93.69 291 ALA A C 1
ATOM 2162 O O . ALA A 1 291 ? -45.157 -7.283 81.663 1.00 93.69 291 ALA A O 1
ATOM 2163 N N . GLY A 1 292 ? -45.287 -8.770 83.343 1.00 93.06 292 GLY A N 1
ATOM 2164 C CA . GLY A 1 292 ? -43.887 -9.197 83.290 1.00 93.06 292 GLY A CA 1
ATOM 2165 C C . GLY A 1 292 ? -43.503 -9.832 81.948 1.00 93.06 292 GLY A C 1
ATOM 2166 O O . GLY A 1 292 ? -42.543 -9.389 81.321 1.00 93.06 292 GLY A O 1
ATOM 2167 N N . LYS A 1 293 ? -44.290 -10.801 81.457 1.00 93.38 293 LYS A N 1
ATOM 2168 C CA . LYS A 1 293 ? -44.088 -11.414 80.128 1.00 93.38 293 LYS A CA 1
ATOM 2169 C C . LYS A 1 293 ? -44.211 -10.405 78.984 1.00 93.38 293 LYS A C 1
ATOM 2171 O O . LYS A 1 293 ? -43.460 -10.483 78.012 1.00 93.38 293 LYS A O 1
ATOM 2176 N N . THR A 1 294 ? -45.141 -9.454 79.096 1.00 94.44 294 THR A N 1
ATOM 2177 C CA . THR A 1 294 ? -45.326 -8.386 78.101 1.00 94.44 294 THR A CA 1
ATOM 2178 C C . THR A 1 294 ? -44.076 -7.519 78.030 1.00 94.44 294 THR A C 1
ATOM 2180 O O . THR A 1 294 ? -43.551 -7.323 76.941 1.00 94.44 294 THR A O 1
ATOM 2183 N N . ARG A 1 295 ? -43.556 -7.098 79.191 1.00 92.81 295 ARG A N 1
ATOM 2184 C CA . ARG A 1 295 ? -42.323 -6.314 79.327 1.00 92.81 295 ARG A CA 1
ATOM 2185 C C . ARG A 1 295 ? -41.110 -7.008 78.695 1.00 92.81 295 ARG A C 1
ATOM 2187 O O . ARG A 1 295 ? -40.339 -6.396 77.959 1.00 92.81 295 ARG A O 1
ATOM 2194 N N . GLU A 1 296 ? -40.930 -8.290 79.000 1.00 94.38 296 GLU A N 1
ATOM 2195 C CA . GLU A 1 296 ? -39.843 -9.097 78.440 1.00 94.38 296 GLU A CA 1
ATOM 2196 C C . GLU A 1 296 ? -39.960 -9.198 76.910 1.00 94.38 296 GLU A C 1
ATOM 2198 O O . GLU A 1 296 ? -38.985 -8.981 76.188 1.00 94.38 296 GLU A O 1
ATOM 2203 N N . SER A 1 297 ? -41.175 -9.426 76.403 1.00 94.19 297 SER A N 1
ATOM 2204 C CA . SER A 1 297 ? -41.444 -9.521 74.964 1.00 94.19 297 SER A CA 1
ATOM 2205 C C . SER A 1 297 ? -41.166 -8.203 74.233 1.00 94.19 297 SER A C 1
ATOM 2207 O O . SER A 1 297 ? -40.553 -8.204 73.166 1.00 94.19 297 SER A O 1
ATOM 2209 N N . THR A 1 298 ? -41.557 -7.055 74.794 1.00 93.56 298 THR A N 1
ATOM 2210 C CA . THR A 1 298 ? -41.271 -5.741 74.194 1.00 93.56 298 THR A CA 1
ATOM 2211 C C . THR A 1 298 ? -39.787 -5.395 74.206 1.00 93.56 298 THR A C 1
ATOM 2213 O O . THR A 1 298 ? -39.308 -4.808 73.234 1.00 93.56 298 THR A O 1
ATOM 2216 N N . GLN A 1 299 ? -39.034 -5.801 75.234 1.00 92.25 299 GLN A N 1
ATOM 2217 C CA . GLN A 1 299 ? -37.570 -5.688 75.229 1.00 92.25 299 GLN A CA 1
ATOM 2218 C C . GLN A 1 299 ? -36.929 -6.561 74.143 1.00 92.25 299 GLN A C 1
ATOM 2220 O O . GLN A 1 299 ? -36.050 -6.086 73.421 1.00 92.25 299 GLN A O 1
ATOM 2225 N N . GLN A 1 300 ? -37.399 -7.801 73.964 1.00 94.19 300 GLN A N 1
ATOM 2226 C CA . GLN A 1 300 ? -36.939 -8.667 72.872 1.00 94.19 300 GLN A CA 1
ATOM 2227 C C . GLN A 1 300 ? -37.238 -8.055 71.496 1.00 94.19 300 GLN A C 1
ATOM 2229 O O . GLN A 1 300 ? -36.349 -8.011 70.647 1.00 94.19 300 GLN A O 1
ATOM 2234 N N . ILE A 1 301 ? -38.444 -7.513 71.284 1.00 93.38 301 ILE A N 1
ATOM 2235 C CA . ILE A 1 301 ? -38.812 -6.822 70.035 1.00 93.38 301 ILE A CA 1
ATOM 2236 C C . ILE A 1 301 ? -37.887 -5.628 69.786 1.00 93.38 301 ILE A C 1
ATOM 2238 O O . ILE A 1 301 ? -37.376 -5.477 68.678 1.00 93.38 301 ILE A O 1
ATOM 2242 N N . GLN A 1 302 ? -37.626 -4.795 70.798 1.00 91.75 302 GLN A N 1
ATOM 2243 C CA . GLN A 1 302 ? -36.699 -3.670 70.658 1.00 91.75 302 GLN A CA 1
ATOM 2244 C C . GLN A 1 302 ? -35.294 -4.134 70.248 1.00 91.75 302 GLN A C 1
ATOM 2246 O O . GLN A 1 302 ? -34.709 -3.530 69.349 1.00 91.75 302 GLN A O 1
ATOM 2251 N N . GLY A 1 303 ? -34.790 -5.225 70.836 1.00 93.44 303 GLY A N 1
ATOM 2252 C CA . GLY A 1 303 ? -33.508 -5.827 70.458 1.00 93.44 303 GLY A CA 1
ATOM 2253 C C . GLY A 1 303 ? -33.487 -6.339 69.013 1.00 93.44 303 GLY A C 1
ATOM 2254 O O . GLY A 1 303 ? -32.559 -6.034 68.265 1.00 93.44 303 GLY A O 1
ATOM 2255 N N . ILE A 1 304 ? -34.536 -7.049 68.582 1.00 93.00 304 ILE A N 1
ATOM 2256 C CA . ILE A 1 304 ? -34.675 -7.533 67.198 1.00 93.00 304 ILE A CA 1
ATOM 2257 C C . ILE A 1 304 ? -34.695 -6.360 66.214 1.00 93.00 304 ILE A C 1
ATOM 2259 O O . ILE A 1 304 ? -33.984 -6.390 65.214 1.00 93.00 304 ILE A O 1
ATOM 2263 N N . ILE A 1 305 ? -35.461 -5.306 66.503 1.00 92.62 305 ILE A N 1
ATOM 2264 C CA . ILE A 1 305 ? -35.561 -4.113 65.651 1.00 92.62 305 ILE A CA 1
ATOM 2265 C C . ILE A 1 305 ? -34.217 -3.383 65.550 1.00 92.62 305 ILE A C 1
ATOM 2267 O O . ILE A 1 305 ? -33.841 -2.915 64.474 1.00 92.62 305 ILE A O 1
ATOM 2271 N N . GLN A 1 306 ? -33.475 -3.301 66.655 1.00 90.19 306 GLN A N 1
ATOM 2272 C CA . GLN A 1 306 ? -32.162 -2.665 66.683 1.00 90.19 306 GLN A CA 1
ATOM 2273 C C . GLN A 1 306 ? -31.142 -3.453 65.851 1.00 90.19 306 GLN A C 1
ATOM 2275 O O . GLN A 1 306 ? -30.442 -2.859 65.029 1.00 90.19 306 GLN A O 1
ATOM 2280 N N . ASN A 1 307 ? -31.133 -4.782 65.986 1.00 92.19 307 ASN A N 1
ATOM 2281 C CA . ASN A 1 307 ? -30.298 -5.670 65.178 1.00 92.19 307 ASN A CA 1
ATOM 2282 C C . ASN A 1 307 ? -30.680 -5.622 63.695 1.00 92.19 307 ASN A C 1
ATOM 2284 O O . ASN A 1 307 ? -29.799 -5.525 62.849 1.00 92.19 307 ASN A O 1
ATOM 2288 N N . LEU A 1 308 ? -31.977 -5.628 63.369 1.00 90.38 308 LEU A N 1
ATOM 2289 C CA . LEU A 1 308 ? -32.462 -5.576 61.989 1.00 90.38 308 LEU A CA 1
ATOM 2290 C C . LEU A 1 308 ? -32.066 -4.267 61.302 1.00 90.38 308 LEU A C 1
ATOM 2292 O O . LEU A 1 308 ? -31.587 -4.289 60.172 1.00 90.38 308 LEU A O 1
ATOM 2296 N N . ARG A 1 309 ? -32.193 -3.131 61.997 1.00 89.69 309 ARG A N 1
ATOM 2297 C CA . ARG A 1 309 ? -31.737 -1.836 61.478 1.00 89.69 309 ARG A CA 1
ATOM 2298 C C . ARG A 1 309 ? -30.220 -1.805 61.282 1.00 89.69 309 ARG A C 1
ATOM 2300 O O . ARG A 1 309 ? -29.763 -1.303 60.258 1.00 89.69 309 ARG A O 1
ATOM 2307 N N . ALA A 1 310 ? -29.450 -2.290 62.257 1.00 89.56 310 ALA A N 1
ATOM 2308 C CA . ALA A 1 310 ? -27.992 -2.310 62.169 1.00 89.56 310 ALA A CA 1
ATOM 2309 C C . ALA A 1 310 ? -27.518 -3.193 61.005 1.00 89.56 310 ALA A C 1
ATOM 2311 O O . ALA A 1 310 ? -26.745 -2.728 60.172 1.00 89.56 310 ALA A O 1
ATOM 2312 N N . ALA A 1 311 ? -28.055 -4.411 60.897 1.00 89.62 311 ALA A N 1
ATOM 2313 C CA . ALA A 1 311 ? -27.743 -5.345 59.821 1.00 89.62 311 ALA A CA 1
ATOM 2314 C C . ALA A 1 311 ? -28.134 -4.784 58.446 1.00 89.62 311 ALA A C 1
ATOM 2316 O O . ALA A 1 311 ? -27.298 -4.747 57.550 1.00 89.62 311 ALA A O 1
ATOM 2317 N N . ALA A 1 312 ? -29.358 -4.264 58.291 1.00 89.25 312 ALA A N 1
ATOM 2318 C CA . ALA A 1 312 ? -29.808 -3.679 57.026 1.00 89.25 312 ALA A CA 1
ATOM 2319 C C . ALA A 1 312 ? -28.955 -2.471 56.605 1.00 89.25 312 ALA A C 1
ATOM 2321 O O . ALA A 1 312 ? -28.626 -2.332 55.433 1.00 89.25 312 ALA A O 1
ATOM 2322 N N . SER A 1 313 ? -28.568 -1.608 57.550 1.00 87.19 313 SER A N 1
ATOM 2323 C CA . SER A 1 313 ? -27.724 -0.445 57.257 1.00 87.19 313 SER A CA 1
ATOM 2324 C C . SER A 1 313 ? -26.286 -0.830 56.910 1.00 87.19 313 SER A C 1
ATOM 2326 O O . SER A 1 313 ? -25.684 -0.188 56.053 1.00 87.19 313 SER A O 1
ATOM 2328 N N . GLN A 1 314 ? -25.721 -1.829 57.589 1.00 88.38 314 GLN A N 1
ATOM 2329 C CA . GLN A 1 314 ? -24.348 -2.270 57.359 1.00 88.38 314 GLN A CA 1
ATOM 2330 C C . GLN A 1 314 ? -24.216 -2.998 56.020 1.00 88.38 314 GLN A C 1
ATOM 2332 O O . GLN A 1 314 ? -23.339 -2.649 55.232 1.00 88.38 314 GLN A O 1
ATOM 2337 N N . GLU A 1 315 ? -25.121 -3.938 55.737 1.00 87.12 315 GLU A N 1
ATOM 2338 C CA . GLU A 1 315 ? -25.160 -4.656 54.460 1.00 87.12 315 GLU A CA 1
ATOM 2339 C C . GLU A 1 315 ? -25.359 -3.676 53.299 1.00 87.12 315 GLU A C 1
ATOM 2341 O O . GLU A 1 315 ? -24.641 -3.720 52.304 1.00 87.12 315 GLU A O 1
ATOM 2346 N N . GLN A 1 316 ? -26.264 -2.706 53.468 1.00 86.94 316 GLN A N 1
ATOM 2347 C CA . GLN A 1 316 ? -26.502 -1.685 52.457 1.00 86.94 316 GLN A CA 1
ATOM 2348 C C . GLN A 1 316 ? -25.277 -0.811 52.193 1.00 86.94 316 GLN A C 1
ATOM 2350 O O . GLN A 1 316 ? -24.992 -0.509 51.037 1.00 86.94 316 GLN A O 1
ATOM 2355 N N . SER A 1 317 ? -24.559 -0.389 53.238 1.00 87.31 317 SER A N 1
ATOM 2356 C CA . SER A 1 317 ? -23.346 0.417 53.068 1.00 87.31 317 SER A CA 1
ATOM 2357 C C . SER A 1 317 ? -22.276 -0.359 52.305 1.00 87.31 317 SER A C 1
ATOM 2359 O O . SER A 1 317 ? -21.676 0.189 51.387 1.00 87.31 317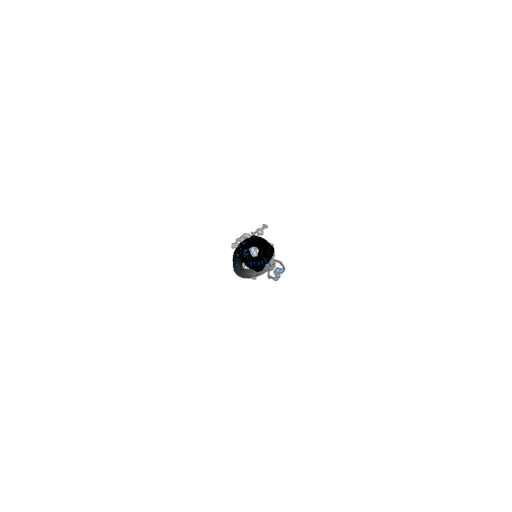 SER A O 1
ATOM 2361 N N . HIS A 1 318 ? -22.084 -1.637 52.645 1.00 88.44 318 HIS A N 1
ATOM 2362 C CA . HIS A 1 318 ? -21.118 -2.501 51.972 1.00 88.44 318 HIS A CA 1
ATOM 2363 C C . HIS A 1 318 ? -21.472 -2.694 50.491 1.00 88.44 318 HIS A C 1
ATOM 2365 O O . HIS A 1 318 ? -20.645 -2.443 49.618 1.00 88.44 318 HIS A O 1
ATOM 2371 N N . VAL A 1 319 ? -22.725 -3.057 50.194 1.00 87.19 319 VAL A N 1
ATOM 2372 C CA . VAL A 1 319 ? -23.206 -3.246 48.817 1.00 87.19 319 VAL A CA 1
ATOM 2373 C C . VAL A 1 319 ? -23.135 -1.943 48.017 1.00 87.19 319 VAL A C 1
ATOM 2375 O O . VAL A 1 319 ? -22.719 -1.953 46.861 1.00 87.19 319 VAL A O 1
ATOM 2378 N N . ALA A 1 320 ? -23.508 -0.805 48.607 1.00 86.81 320 ALA A N 1
ATOM 2379 C CA . ALA A 1 320 ? -23.453 0.482 47.920 1.00 86.81 320 ALA A CA 1
ATOM 2380 C C . ALA A 1 320 ? -22.014 0.893 47.575 1.00 86.81 320 ALA A C 1
ATOM 2382 O O . ALA A 1 320 ? -21.772 1.380 46.471 1.00 86.81 320 ALA A O 1
ATOM 2383 N N . GLU A 1 321 ? -21.066 0.693 48.491 1.00 88.44 321 GLU A N 1
ATOM 2384 C CA . GLU A 1 321 ? -19.658 1.033 48.282 1.00 88.44 321 GLU A CA 1
ATOM 2385 C C . GLU A 1 321 ? -19.012 0.116 47.231 1.00 88.44 321 GLU A C 1
ATOM 2387 O O . GLU A 1 321 ? -18.404 0.602 46.273 1.00 88.44 321 GLU A O 1
ATOM 2392 N N . GLU A 1 322 ? -19.251 -1.196 47.321 1.00 89.81 322 GLU A N 1
ATOM 2393 C CA . GLU A 1 322 ? -18.728 -2.186 46.375 1.00 89.81 322 GLU A CA 1
ATOM 2394 C C . GLU A 1 322 ? -19.290 -1.989 44.957 1.00 89.81 322 GLU A C 1
ATOM 2396 O O . GLU A 1 322 ? -18.531 -1.911 43.983 1.00 89.81 322 GLU A O 1
ATOM 2401 N N . VAL A 1 323 ? -20.612 -1.831 44.820 1.00 90.31 323 VAL A N 1
ATOM 2402 C CA . VAL A 1 323 ? -21.254 -1.630 43.512 1.00 90.31 323 VAL A CA 1
ATOM 2403 C C . VAL A 1 323 ? -20.874 -0.275 42.913 1.00 90.31 323 VAL A C 1
ATOM 2405 O O . VAL A 1 323 ? -20.636 -0.191 41.709 1.00 90.31 323 VAL A O 1
ATOM 2408 N N . SER A 1 324 ? -20.751 0.782 43.722 1.00 88.12 324 SER A N 1
ATOM 2409 C CA . SER A 1 324 ? -20.293 2.096 43.247 1.00 88.12 324 SER A CA 1
ATOM 2410 C C . SER A 1 324 ? -18.863 2.030 42.696 1.00 88.12 324 SER A C 1
ATOM 2412 O O . SER A 1 324 ? -18.577 2.553 41.614 1.00 88.12 324 SER A O 1
ATOM 2414 N N . GLN A 1 325 ? -17.965 1.315 43.381 1.00 91.31 325 GLN A N 1
ATOM 2415 C CA . GLN A 1 325 ? -16.604 1.096 42.897 1.00 91.31 325 GLN A CA 1
ATOM 2416 C C . GLN A 1 325 ? -16.586 0.296 41.585 1.00 91.31 325 GLN A C 1
ATOM 2418 O O . GLN A 1 325 ? -15.873 0.667 40.647 1.00 91.31 325 GLN A O 1
ATOM 2423 N N . GLN A 1 326 ? -17.398 -0.761 41.476 1.00 89.81 326 GLN A N 1
ATOM 2424 C CA . GLN A 1 326 ? -17.526 -1.526 40.233 1.00 89.81 326 GLN A CA 1
ATOM 2425 C C . GLN A 1 326 ? -18.078 -0.677 39.083 1.00 89.81 326 GLN A C 1
ATOM 2427 O O . GLN A 1 326 ? -17.508 -0.699 37.993 1.00 89.81 326 GLN A O 1
ATOM 2432 N N . ILE A 1 327 ? -19.123 0.117 39.324 1.00 92.00 327 ILE A N 1
ATOM 2433 C CA . ILE A 1 327 ? -19.702 1.036 38.335 1.00 92.00 327 ILE A CA 1
ATOM 2434 C C . ILE A 1 327 ? -18.632 1.976 37.779 1.00 92.00 327 ILE A C 1
ATOM 2436 O O . ILE A 1 327 ? -18.511 2.100 36.561 1.00 92.00 327 ILE A O 1
ATOM 2440 N N . ASN A 1 328 ? -17.816 2.585 38.642 1.00 90.75 328 ASN A N 1
ATOM 2441 C CA . ASN A 1 328 ? -16.753 3.492 38.209 1.00 90.75 328 ASN A CA 1
ATOM 2442 C C . ASN A 1 328 ? -15.688 2.779 37.358 1.00 90.75 328 ASN A C 1
ATOM 2444 O O . ASN A 1 328 ? -15.275 3.297 36.318 1.00 90.75 328 ASN A O 1
ATOM 2448 N N . ASN A 1 329 ? -15.283 1.568 37.749 1.00 92.56 329 ASN A N 1
ATOM 2449 C CA . ASN A 1 329 ? -14.297 0.778 37.005 1.00 92.56 329 ASN A CA 1
ATOM 2450 C C . ASN A 1 329 ? -14.814 0.345 35.624 1.00 92.56 329 ASN A C 1
ATOM 2452 O O . ASN A 1 329 ? -14.103 0.457 34.616 1.00 92.56 329 ASN A O 1
ATOM 2456 N N . VAL A 1 330 ? -16.059 -0.133 35.557 1.00 92.56 330 VAL A N 1
ATOM 2457 C CA . VAL A 1 330 ? -16.681 -0.543 34.292 1.00 92.56 330 VAL A CA 1
ATOM 2458 C C . VAL A 1 330 ? -16.923 0.684 33.411 1.00 92.56 330 VAL A C 1
ATOM 2460 O O . VAL A 1 330 ? -16.598 0.639 32.228 1.00 92.56 330 VAL A O 1
ATOM 2463 N N . ALA A 1 331 ? -17.384 1.808 33.968 1.00 91.88 331 ALA A N 1
ATOM 2464 C CA . ALA A 1 331 ? -17.582 3.051 33.222 1.00 91.88 331 ALA A CA 1
ATOM 2465 C C . ALA A 1 331 ? -16.276 3.557 32.589 1.00 91.88 331 ALA A C 1
ATOM 2467 O O . ALA A 1 331 ? -16.255 3.888 31.402 1.00 91.88 331 ALA A O 1
ATOM 2468 N N . ALA A 1 332 ? -15.170 3.545 33.341 1.00 93.94 332 ALA A N 1
ATOM 2469 C CA . ALA A 1 332 ? -13.854 3.914 32.821 1.00 93.94 332 ALA A CA 1
ATOM 2470 C C . ALA A 1 332 ? -13.410 2.991 31.671 1.00 93.94 332 ALA A C 1
ATOM 2472 O O . ALA A 1 332 ? -12.892 3.456 30.652 1.00 93.94 332 ALA A O 1
ATOM 2473 N N . THR A 1 333 ? -13.656 1.684 31.805 1.00 93.75 333 THR A N 1
ATOM 2474 C CA . THR A 1 333 ? -13.336 0.693 30.768 1.00 93.75 333 THR A CA 1
ATOM 2475 C C . THR A 1 333 ? -14.179 0.910 29.513 1.00 93.75 333 THR A C 1
ATOM 2477 O O . THR A 1 333 ? -13.632 0.969 28.416 1.00 93.75 333 THR A O 1
ATOM 2480 N N . VAL A 1 334 ? -15.489 1.114 29.663 1.00 94.88 334 VAL A N 1
ATOM 2481 C CA . VAL A 1 334 ? -16.416 1.412 28.562 1.00 94.88 334 VAL A CA 1
ATOM 2482 C C . VAL A 1 334 ? -16.008 2.684 27.824 1.00 94.88 334 VAL A C 1
ATOM 2484 O O . VAL A 1 334 ? -15.970 2.697 26.594 1.00 94.88 334 VAL A O 1
ATOM 2487 N N . GLN A 1 335 ? -15.635 3.739 28.550 1.00 92.50 335 GLN A N 1
ATOM 2488 C CA . GLN A 1 335 ? -15.192 4.991 27.943 1.00 92.50 335 GLN A CA 1
ATOM 2489 C C . GLN A 1 335 ? -13.877 4.827 27.170 1.00 92.50 335 GLN A C 1
ATOM 2491 O O . GLN A 1 335 ? -13.739 5.361 26.067 1.00 92.50 335 GLN A O 1
ATOM 2496 N N . LYS A 1 336 ? -12.932 4.039 27.699 1.00 94.38 336 LYS A N 1
ATOM 2497 C CA . LYS A 1 336 ? -11.697 3.684 26.987 1.00 94.38 336 LYS A CA 1
ATOM 2498 C C . LYS A 1 336 ? -11.987 2.867 25.724 1.00 94.38 336 LYS A C 1
ATOM 2500 O O . LYS A 1 336 ? -11.416 3.160 24.676 1.00 94.38 336 LYS A O 1
ATOM 2505 N N . THR A 1 337 ? -12.889 1.889 25.798 1.00 93.00 337 THR A N 1
ATOM 2506 C CA . THR A 1 337 ? -13.313 1.082 24.643 1.00 93.00 337 THR A CA 1
ATOM 2507 C C . THR A 1 337 ? -13.961 1.947 23.566 1.00 93.00 337 THR A C 1
ATOM 2509 O O . THR A 1 337 ? -13.570 1.850 22.406 1.00 93.00 337 THR A O 1
ATOM 2512 N N . ALA A 1 338 ? -14.866 2.856 23.937 1.00 92.88 338 ALA A N 1
ATOM 2513 C CA . ALA A 1 338 ? -15.487 3.795 23.003 1.00 92.88 338 ALA A CA 1
ATOM 2514 C C . ALA A 1 338 ? -14.455 4.722 22.333 1.00 92.88 338 ALA A C 1
ATOM 2516 O O . ALA A 1 338 ? -14.512 4.944 21.123 1.00 92.88 338 ALA A O 1
ATOM 2517 N N . GLY A 1 339 ? -13.483 5.230 23.099 1.00 93.44 339 GLY A N 1
ATOM 2518 C CA . GLY A 1 339 ? -12.388 6.044 22.564 1.00 93.44 339 GLY A CA 1
ATOM 2519 C C . GLY A 1 339 ? -11.513 5.276 21.568 1.00 93.44 339 GLY A C 1
ATOM 2520 O O . GLY A 1 339 ? -11.229 5.778 20.481 1.00 93.44 339 GLY A O 1
ATOM 2521 N N . ASN A 1 340 ? -11.140 4.038 21.905 1.00 94.12 340 ASN A N 1
ATOM 2522 C CA . ASN A 1 340 ? -10.354 3.167 21.030 1.00 94.12 340 ASN A CA 1
ATOM 2523 C C . ASN A 1 340 ? -11.106 2.807 19.744 1.00 94.12 340 ASN A C 1
ATOM 2525 O O . ASN A 1 340 ? -10.516 2.853 18.667 1.00 94.12 340 ASN A O 1
ATOM 2529 N N . ALA A 1 341 ? -12.399 2.491 19.847 1.00 94.25 341 ALA A N 1
ATOM 2530 C CA . ALA A 1 341 ? -13.265 2.234 18.703 1.00 94.25 341 ALA A CA 1
ATOM 2531 C C . ALA A 1 341 ? -13.302 3.440 17.750 1.00 94.25 341 ALA A C 1
ATOM 2533 O O . ALA A 1 341 ? -13.041 3.306 16.560 1.00 94.25 341 ALA A O 1
ATOM 2534 N N . ASN A 1 342 ? -13.517 4.649 18.271 1.00 92.31 342 ASN A N 1
ATOM 2535 C CA . ASN A 1 342 ? -13.563 5.849 17.434 1.00 92.31 342 ASN A CA 1
ATOM 2536 C C . ASN A 1 342 ? -12.207 6.166 16.764 1.00 92.31 342 ASN A C 1
ATOM 2538 O O . ASN A 1 342 ? -12.141 6.565 15.597 1.00 92.31 342 ASN A O 1
ATOM 2542 N N . ALA A 1 343 ? -11.099 5.944 17.479 1.00 94.06 343 ALA A N 1
ATOM 2543 C CA . ALA A 1 343 ? -9.758 6.072 16.911 1.00 94.06 343 ALA A CA 1
ATOM 2544 C C . ALA A 1 343 ? -9.493 5.031 15.807 1.00 94.06 343 ALA A C 1
ATOM 2546 O O . ALA A 1 343 ? -8.884 5.360 14.788 1.00 94.06 343 ALA A O 1
ATOM 2547 N N . ALA A 1 344 ? -9.968 3.794 15.986 1.00 92.88 344 ALA A N 1
ATOM 2548 C CA . ALA A 1 344 ? -9.868 2.738 14.983 1.00 92.88 344 ALA A CA 1
ATOM 2549 C C . ALA A 1 344 ? -10.683 3.069 13.723 1.00 92.88 344 ALA A C 1
ATOM 2551 O O . ALA A 1 344 ? -10.150 2.928 12.627 1.00 92.88 344 ALA A O 1
ATOM 2552 N N . VAL A 1 345 ? -11.902 3.604 13.867 1.00 93.31 345 VAL A N 1
ATOM 2553 C CA . VAL A 1 345 ? -12.717 4.095 12.739 1.00 93.31 345 VAL A CA 1
ATOM 2554 C C . VAL A 1 345 ? -11.986 5.186 11.952 1.00 93.31 345 VAL A C 1
ATOM 2556 O O . VAL A 1 345 ? -11.914 5.155 10.725 1.00 93.31 345 VAL A O 1
ATOM 2559 N N . THR A 1 346 ? -11.388 6.148 12.659 1.00 92.62 346 THR A N 1
ATOM 2560 C CA . THR A 1 346 ? -10.655 7.255 12.026 1.00 92.62 346 THR A CA 1
ATOM 2561 C C . THR A 1 346 ? -9.455 6.742 11.223 1.00 92.62 346 THR A C 1
ATOM 2563 O O . THR A 1 346 ? -9.316 7.075 10.048 1.00 92.62 346 THR A O 1
ATOM 2566 N N . ARG A 1 347 ? -8.636 5.863 11.818 1.00 91.94 347 ARG A N 1
ATOM 2567 C CA . ARG A 1 347 ? -7.495 5.231 11.131 1.00 91.94 347 ARG A CA 1
ATOM 2568 C C . ARG A 1 347 ? -7.922 4.318 9.981 1.00 91.94 347 ARG A C 1
ATOM 2570 O O . ARG A 1 347 ? -7.249 4.288 8.958 1.00 91.94 347 ARG A O 1
ATOM 2577 N N . GLY A 1 348 ? -9.032 3.595 10.128 1.00 92.25 348 GLY A N 1
ATOM 2578 C CA . GLY A 1 348 ? -9.597 2.755 9.070 1.00 92.25 348 GLY A CA 1
ATOM 2579 C C . GLY A 1 348 ? -9.932 3.571 7.822 1.00 92.25 348 GLY A C 1
ATOM 2580 O O . GLY A 1 348 ? -9.516 3.212 6.725 1.00 92.25 348 GLY A O 1
ATOM 2581 N N . ARG A 1 349 ? -10.575 4.734 7.993 1.00 90.19 349 ARG A N 1
ATOM 2582 C CA . ARG A 1 349 ? -10.880 5.657 6.883 1.00 90.19 349 ARG A CA 1
ATOM 2583 C C . ARG A 1 349 ? -9.632 6.240 6.221 1.00 90.19 349 ARG A C 1
ATOM 2585 O O . ARG A 1 349 ? -9.596 6.384 5.000 1.00 90.19 349 ARG A O 1
ATOM 2592 N N . GLU A 1 350 ? -8.603 6.571 7.001 1.00 92.75 350 GLU A N 1
ATOM 2593 C CA . GLU A 1 350 ? -7.312 7.009 6.452 1.00 92.75 350 GLU A CA 1
ATOM 2594 C C . GLU A 1 350 ? -6.671 5.910 5.590 1.00 92.75 350 GLU A C 1
ATOM 2596 O O . GLU A 1 350 ? -6.212 6.189 4.482 1.00 92.75 350 GLU A O 1
ATOM 2601 N N . LEU A 1 351 ? -6.698 4.654 6.050 1.00 91.94 351 LEU A N 1
ATOM 2602 C CA . LEU A 1 351 ? -6.179 3.506 5.300 1.00 91.94 351 LEU A CA 1
ATOM 2603 C C . LEU A 1 351 ? -6.977 3.214 4.025 1.00 91.94 351 LEU A C 1
ATOM 2605 O O . LEU A 1 351 ? -6.370 2.935 2.989 1.00 91.94 351 LEU A O 1
ATOM 2609 N N . GLU A 1 352 ? -8.308 3.307 4.062 1.00 90.31 352 GLU A N 1
ATOM 2610 C CA . GLU A 1 352 ? -9.149 3.188 2.863 1.00 90.31 352 GLU A CA 1
ATOM 2611 C C . GLU A 1 352 ? -8.798 4.276 1.833 1.00 90.31 352 GLU A C 1
ATOM 2613 O O . GLU A 1 352 ? -8.622 3.981 0.647 1.00 90.31 352 GLU A O 1
ATOM 2618 N N . SER A 1 353 ? -8.603 5.521 2.285 1.00 91.31 353 SER A N 1
ATOM 2619 C CA . SER A 1 353 ? -8.183 6.640 1.434 1.00 91.31 353 SER A CA 1
ATOM 2620 C C . SER A 1 353 ? -6.809 6.397 0.798 1.00 91.31 353 SER A C 1
ATOM 2622 O O . SER A 1 353 ? -6.673 6.479 -0.427 1.00 91.31 353 SER A O 1
ATOM 2624 N N . ILE A 1 354 ? -5.805 6.004 1.592 1.00 92.44 354 ILE A N 1
ATOM 2625 C CA . ILE A 1 354 ? -4.456 5.675 1.099 1.00 92.44 354 ILE A CA 1
ATOM 2626 C C . ILE A 1 354 ? -4.515 4.531 0.084 1.00 92.44 354 ILE A C 1
ATOM 2628 O O . ILE A 1 354 ? -3.917 4.623 -0.989 1.00 92.44 354 ILE A O 1
ATOM 2632 N N . SER A 1 355 ? -5.274 3.477 0.386 1.00 92.56 355 SER A N 1
ATOM 2633 C CA . SER A 1 355 ? -5.413 2.320 -0.499 1.00 92.56 355 SER A CA 1
ATOM 2634 C C . SER A 1 355 ? -6.074 2.704 -1.824 1.00 92.56 355 SER A C 1
ATOM 2636 O O . SER A 1 355 ? -5.645 2.251 -2.885 1.00 92.56 355 SER A O 1
ATOM 2638 N N . SER A 1 356 ? -7.065 3.602 -1.802 1.00 89.50 356 SER A N 1
ATOM 2639 C CA . SER A 1 356 ? -7.677 4.131 -3.027 1.00 89.50 356 SER A CA 1
ATOM 2640 C C . SER A 1 356 ? -6.679 4.928 -3.882 1.00 89.50 356 SER A C 1
ATOM 2642 O O . SER A 1 356 ? -6.631 4.753 -5.102 1.00 89.50 356 SER A O 1
ATOM 2644 N N . GLY A 1 357 ? -5.820 5.735 -3.248 1.00 91.12 357 GLY A N 1
ATOM 2645 C CA . GLY A 1 357 ? -4.771 6.497 -3.925 1.00 91.12 357 GLY A CA 1
ATOM 2646 C C . GLY A 1 357 ? -3.700 5.599 -4.547 1.00 91.12 357 GLY A C 1
ATOM 2647 O O . GLY A 1 357 ? -3.329 5.791 -5.706 1.00 91.12 357 GLY A O 1
ATOM 2648 N N . LEU A 1 358 ? -3.251 4.576 -3.814 1.00 90.69 358 LEU A N 1
ATOM 2649 C CA . LEU A 1 358 ? -2.299 3.584 -4.322 1.00 90.69 358 LEU A CA 1
ATOM 2650 C C . LEU A 1 358 ? -2.886 2.776 -5.481 1.00 90.69 358 LEU A C 1
ATOM 2652 O O . LEU A 1 358 ? -2.199 2.540 -6.472 1.00 90.69 358 LEU A O 1
ATOM 2656 N N . ARG A 1 359 ? -4.169 2.412 -5.413 1.00 88.38 359 ARG A N 1
ATOM 2657 C CA . ARG A 1 359 ? -4.854 1.719 -6.510 1.00 88.38 359 ARG A CA 1
ATOM 2658 C C . ARG A 1 359 ? -4.878 2.561 -7.787 1.00 88.38 359 ARG A C 1
ATOM 2660 O O . ARG A 1 359 ? -4.570 2.045 -8.857 1.00 88.38 359 ARG A O 1
ATOM 2667 N N . ALA A 1 360 ? -5.172 3.857 -7.675 1.00 88.00 360 ALA A N 1
ATOM 2668 C CA . ALA A 1 360 ? -5.128 4.773 -8.815 1.00 88.00 360 ALA A CA 1
ATOM 2669 C C . ALA A 1 360 ? -3.707 4.928 -9.393 1.00 88.00 360 ALA A C 1
ATOM 2671 O O . ALA A 1 360 ? -3.546 5.084 -10.604 1.00 88.00 360 ALA A O 1
ATOM 2672 N N . LEU A 1 361 ? -2.673 4.878 -8.545 1.00 87.88 361 LEU A N 1
ATOM 2673 C CA . LEU A 1 361 ? -1.276 4.903 -8.982 1.00 87.88 361 LEU A CA 1
ATOM 2674 C C . LEU A 1 361 ? -0.911 3.637 -9.769 1.00 87.88 361 LEU A C 1
ATOM 2676 O O . LEU A 1 361 ? -0.352 3.742 -10.857 1.00 87.88 361 LEU A O 1
ATOM 2680 N N . VAL A 1 362 ? -1.280 2.461 -9.257 1.00 86.88 362 VAL A N 1
ATOM 2681 C CA . VAL A 1 362 ? -1.085 1.176 -9.946 1.00 86.88 362 VAL A CA 1
ATOM 2682 C C . VAL A 1 362 ? -1.797 1.167 -11.302 1.00 86.88 362 VAL A C 1
ATOM 2684 O O . VAL A 1 362 ? -1.204 0.782 -12.305 1.00 86.88 362 VAL A O 1
ATOM 2687 N N . GLU A 1 363 ? -3.043 1.647 -11.371 1.00 84.12 363 GLU A N 1
ATOM 2688 C CA . GLU A 1 363 ? -3.783 1.737 -12.638 1.00 84.12 363 GLU A CA 1
ATOM 2689 C C . GLU A 1 363 ? -3.120 2.675 -13.657 1.00 84.12 363 GLU A C 1
ATOM 2691 O O . GLU A 1 363 ? -3.223 2.431 -14.858 1.00 84.12 363 GLU A O 1
ATOM 2696 N N . ARG A 1 364 ? -2.428 3.731 -13.207 1.00 84.00 364 ARG A N 1
ATOM 2697 C CA . ARG A 1 364 ? -1.640 4.600 -14.094 1.00 84.00 364 ARG A CA 1
ATOM 2698 C C . ARG A 1 364 ? -0.376 3.926 -14.607 1.00 84.00 364 ARG A C 1
ATOM 2700 O O . ARG A 1 364 ? -0.025 4.171 -15.748 1.00 84.00 364 ARG A O 1
ATOM 2707 N N . PHE A 1 365 ? 0.290 3.121 -13.784 1.00 78.44 365 PHE A N 1
ATOM 2708 C CA . PHE A 1 365 ? 1.487 2.378 -14.189 1.00 78.44 365 PHE A CA 1
ATOM 2709 C C . PHE A 1 365 ? 1.182 1.236 -15.166 1.00 78.44 365 PHE A C 1
ATOM 2711 O O . PHE A 1 365 ? 2.049 0.858 -15.944 1.00 78.44 365 PHE A O 1
ATOM 2718 N N . ASN A 1 366 ? -0.041 0.702 -15.135 1.00 70.38 366 ASN A N 1
ATOM 2719 C CA . ASN A 1 366 ? -0.502 -0.334 -16.064 1.00 70.38 366 ASN A CA 1
ATOM 2720 C C . ASN A 1 366 ? -0.999 0.203 -17.423 1.00 70.38 366 ASN A C 1
ATOM 2722 O O . ASN A 1 366 ? -1.407 -0.599 -18.264 1.00 70.38 366 ASN A O 1
ATOM 2726 N N . ARG A 1 367 ? -1.026 1.526 -17.631 1.00 64.44 367 ARG A N 1
ATOM 2727 C CA . ARG A 1 367 ? -1.318 2.162 -18.926 1.00 64.44 367 ARG A CA 1
ATOM 2728 C C . ARG A 1 367 ? -0.026 2.566 -19.607 1.00 64.44 367 ARG A C 1
ATOM 2730 O O . ARG A 1 367 ? 0.014 2.424 -20.848 1.00 64.44 367 ARG A O 1
#